Protein AF-A0A3P5Z4T7-F1 (afdb_monomer)

Foldseek 3Di:
DVVVVVVLCVQLDDPDPVVSVVSVVVVVVCVVVVVVVVVVVVVVVVLVVVVVLLVVLVVVPDFDPDCVVVVVVCVVPPDPCPPDAAAEEAEDLVVLLVCLVCLDPPNQVVDPQQRYAYDHQKFQLAACPDPRTSNVSNCVRPPVSHDHDPVRYQYFDRVRSNVLNQANRQVVSQVVLVVCVVVVNFPWDDRPPDIETEHQEYYWEADLQLEIHQRHQPDCQQSDDRGQKDWFQQRPDPPRTMIHGHQVNQARYQEYEYEYEDPLPCSLLVSVCCLPVVCPVSRSNSSGHYSHDYHYHYDCSNVVND

pLDDT: mean 80.54, std 20.16, range [23.2, 98.75]

Secondary structure (DSSP, 8-state):
-HHHHHHHHHHH--S-HHHHHHHHHHHHHHHHTTHHHHHHHHHHHHHHHHHHHHHHHHHHSPPPP-THHHHHHHTTTT-----SS-EEEEE-HHHHHHGGGGGSTTHHHHS-GGGEEEE-SEEESS-TTSTT-HHHHHHHHTGGGS---GGGB-PPPHHHHHHT-HHHHHHHHHHHHHHHHHTTSS-EEEETTEEEE--SEEEEEB-TTS-BTTB-TT-GGGG--S-SEEEESS-SSSS--EEEE-HHHHTTSSEEEEEE---S-SHHHHHHHHHHTT--TTSGGGG---SSEEEEEE-TTGGGG-

Organism: Brassica campestris (NCBI:txid3711)

Structure (mmCIF, N/CA/C/O backbone):
data_AF-A0A3P5Z4T7-F1
#
_entry.id   AF-A0A3P5Z4T7-F1
#
loop_
_atom_site.group_PDB
_atom_site.id
_atom_site.type_symbol
_atom_site.label_atom_id
_atom_site.label_alt_id
_atom_site.label_comp_id
_atom_site.label_asym_id
_atom_site.label_entity_id
_atom_site.label_seq_id
_atom_site.pdbx_PDB_ins_code
_atom_site.Cartn_x
_atom_site.Cartn_y
_atom_site.Cartn_z
_atom_site.occupancy
_atom_site.B_iso_or_equiv
_atom_site.auth_seq_id
_atom_site.auth_comp_id
_atom_site.auth_asym_id
_atom_site.auth_atom_id
_atom_site.pdbx_PDB_model_num
ATOM 1 N N . MET A 1 1 ? 18.249 -8.879 -19.831 1.00 52.56 1 MET A N 1
ATOM 2 C CA . MET A 1 1 ? 19.220 -9.581 -20.711 1.00 52.56 1 MET A CA 1
ATOM 3 C C . MET A 1 1 ? 20.479 -10.012 -19.966 1.00 52.56 1 MET A C 1
ATOM 5 O O . MET A 1 1 ? 20.985 -11.085 -20.264 1.00 52.56 1 MET A O 1
ATOM 9 N N . GLU A 1 2 ? 20.989 -9.220 -19.019 1.00 42.91 2 GLU A N 1
ATOM 10 C CA . GLU A 1 2 ? 22.204 -9.557 -18.256 1.00 42.91 2 GLU A CA 1
ATOM 11 C C . GLU A 1 2 ? 21.983 -10.723 -17.274 1.00 42.91 2 GLU A C 1
ATOM 13 O O . GLU A 1 2 ? 22.710 -11.708 -17.343 1.00 42.91 2 GLU A O 1
ATOM 18 N N . GLU A 1 3 ? 20.888 -10.710 -16.506 1.00 54.81 3 GLU A N 1
ATOM 19 C CA . GLU A 1 3 ? 20.508 -11.818 -15.605 1.00 54.81 3 GLU A CA 1
ATOM 20 C C . GLU A 1 3 ? 20.266 -13.146 -16.348 1.00 54.81 3 GLU A C 1
ATOM 22 O O . GLU A 1 3 ? 20.694 -14.209 -15.911 1.00 54.81 3 GLU A O 1
ATOM 27 N N . LEU A 1 4 ? 19.647 -13.099 -17.534 1.00 61.06 4 LEU A N 1
ATOM 28 C CA . LEU A 1 4 ? 19.425 -14.282 -18.381 1.00 61.06 4 LEU A CA 1
ATOM 29 C C . LEU A 1 4 ? 20.736 -14.886 -18.897 1.00 61.06 4 LEU A C 1
ATOM 31 O O . LEU A 1 4 ? 20.863 -16.110 -18.984 1.00 61.06 4 LEU A O 1
ATOM 35 N N . ARG A 1 5 ? 21.727 -14.045 -19.219 1.00 70.62 5 ARG A N 1
ATOM 36 C CA . ARG A 1 5 ? 23.071 -14.507 -19.594 1.00 70.62 5 ARG A CA 1
ATOM 37 C C . ARG A 1 5 ? 23.775 -15.151 -18.409 1.00 70.62 5 ARG A C 1
ATOM 39 O O . ARG A 1 5 ? 24.436 -16.167 -18.593 1.00 70.62 5 ARG A O 1
ATOM 46 N N . GLU A 1 6 ? 23.595 -14.602 -17.215 1.00 68.06 6 GLU A N 1
ATOM 47 C CA . GLU A 1 6 ? 24.187 -15.127 -15.989 1.00 68.06 6 GLU A CA 1
ATOM 48 C C . GLU A 1 6 ? 23.590 -16.486 -15.595 1.00 68.06 6 GLU A C 1
ATOM 50 O O . GLU A 1 6 ? 24.334 -17.439 -15.367 1.00 68.06 6 GLU A O 1
ATOM 55 N N . VAL A 1 7 ? 22.263 -16.635 -15.644 1.00 71.75 7 VAL A N 1
ATOM 56 C CA . VAL A 1 7 ? 21.579 -17.920 -15.405 1.00 71.75 7 VAL A CA 1
ATOM 57 C C . VAL A 1 7 ? 21.968 -18.960 -16.459 1.00 71.75 7 VAL A C 1
ATOM 59 O O . VAL A 1 7 ? 22.264 -20.109 -16.127 1.00 71.75 7 VAL A O 1
ATOM 62 N N . THR A 1 8 ? 22.034 -18.568 -17.734 1.00 79.56 8 THR A N 1
ATOM 63 C CA . THR A 1 8 ? 22.463 -19.462 -18.825 1.00 79.56 8 THR A CA 1
ATOM 64 C C . THR A 1 8 ? 23.919 -19.895 -18.646 1.00 79.56 8 THR A C 1
ATOM 66 O O . THR A 1 8 ? 24.264 -21.063 -18.855 1.00 79.56 8 THR A O 1
ATOM 69 N N . TYR A 1 9 ? 24.780 -18.979 -18.204 1.00 82.69 9 TYR A N 1
ATOM 70 C CA . TYR A 1 9 ? 26.171 -19.272 -17.890 1.00 82.69 9 TYR A CA 1
ATOM 71 C C . TYR A 1 9 ? 26.285 -20.254 -16.719 1.00 82.69 9 TYR A C 1
ATOM 73 O O . TYR A 1 9 ? 26.956 -21.274 -16.849 1.00 82.69 9 TYR A O 1
ATOM 81 N N . GLN A 1 10 ? 25.569 -20.024 -15.617 1.00 81.75 10 GLN A N 1
ATOM 82 C CA . GLN A 1 10 ? 25.546 -20.940 -14.472 1.00 81.75 10 GLN A CA 1
ATOM 83 C C . GLN A 1 10 ? 24.999 -22.326 -14.843 1.00 81.75 10 GLN A C 1
ATOM 85 O O . GLN A 1 10 ? 25.551 -23.345 -14.432 1.00 81.75 10 GLN A O 1
ATOM 90 N N . TYR A 1 11 ? 23.949 -22.387 -15.666 1.00 83.44 11 TYR A N 1
ATOM 91 C CA . TYR A 1 11 ? 23.365 -23.649 -16.116 1.00 83.44 11 TYR A CA 1
ATOM 92 C C . TYR A 1 11 ? 24.343 -24.467 -16.967 1.00 83.44 11 TYR A C 1
ATOM 94 O O . TYR A 1 11 ? 24.456 -25.684 -16.788 1.00 83.44 11 TYR A O 1
ATOM 102 N N . THR A 1 12 ? 25.047 -23.813 -17.894 1.00 87.00 12 THR A N 1
ATOM 103 C CA . THR A 1 12 ? 25.943 -24.469 -18.860 1.00 87.00 12 THR A CA 1
ATOM 104 C C . THR A 1 12 ? 27.337 -24.765 -18.306 1.00 87.00 12 THR A C 1
ATOM 106 O O . THR A 1 12 ? 28.009 -25.677 -18.801 1.00 87.00 12 THR A O 1
ATOM 109 N N . ASN A 1 13 ? 27.772 -24.039 -17.276 1.00 89.06 13 ASN A N 1
ATOM 110 C CA . ASN A 1 13 ? 29.104 -24.147 -16.694 1.00 89.06 13 ASN A CA 1
ATOM 111 C C . ASN A 1 13 ? 29.145 -25.152 -15.529 1.00 89.06 13 ASN A C 1
ATOM 113 O O . ASN A 1 13 ? 29.185 -24.782 -14.357 1.00 89.06 13 ASN A O 1
ATOM 117 N N . VAL A 1 14 ? 29.131 -26.443 -15.868 1.00 90.06 14 VAL A N 1
ATOM 118 C CA . VAL A 1 14 ? 29.273 -27.557 -14.915 1.00 90.06 14 VAL A CA 1
ATOM 119 C C . VAL A 1 14 ? 30.590 -28.304 -15.112 1.00 90.06 14 VAL A C 1
ATOM 121 O O . VAL A 1 14 ? 31.144 -28.316 -16.207 1.00 90.06 14 VAL A O 1
ATOM 124 N N . ALA A 1 15 ? 31.082 -28.941 -14.043 1.00 87.31 15 ALA A N 1
ATOM 125 C CA . ALA A 1 15 ? 32.408 -29.565 -14.003 1.00 87.31 15 ALA A CA 1
ATOM 126 C C . ALA A 1 15 ? 32.596 -30.729 -14.996 1.00 87.31 15 ALA A C 1
ATOM 128 O O . ALA A 1 15 ? 33.715 -30.962 -15.448 1.00 87.31 15 ALA A O 1
ATOM 129 N N . ASP A 1 16 ? 31.524 -31.452 -15.340 1.00 93.00 16 ASP A N 1
ATOM 130 C CA . ASP A 1 16 ? 31.565 -32.517 -16.345 1.00 93.00 16 ASP A CA 1
ATOM 131 C C . ASP A 1 16 ? 31.498 -31.914 -17.767 1.00 93.00 16 ASP A C 1
ATOM 133 O O . ASP A 1 16 ? 30.486 -31.300 -18.130 1.00 93.00 16 ASP A O 1
ATOM 137 N N . PRO A 1 17 ? 32.542 -32.090 -18.599 1.00 87.88 17 PRO A N 1
ATOM 138 C CA . PRO A 1 17 ? 32.599 -31.513 -19.938 1.00 87.88 17 PRO A CA 1
ATOM 139 C C . PRO A 1 17 ? 31.555 -32.092 -20.904 1.00 87.88 17 PRO A C 1
ATOM 141 O O . PRO A 1 17 ? 31.105 -31.371 -21.797 1.00 87.88 17 PRO A O 1
ATOM 144 N N . VAL A 1 18 ? 31.136 -33.352 -20.734 1.00 90.94 18 VAL A N 1
ATOM 145 C CA . VAL A 1 18 ? 30.108 -33.978 -21.583 1.00 90.94 18 VAL A CA 1
ATOM 146 C C . VAL A 1 18 ? 28.739 -33.393 -21.250 1.00 90.94 18 VAL A C 1
ATOM 148 O O . VAL A 1 18 ? 28.002 -32.984 -22.150 1.00 90.94 18 VAL A O 1
ATOM 151 N N . GLU A 1 19 ? 28.424 -33.262 -19.961 1.00 85.62 19 GLU A N 1
ATOM 152 C CA . GLU A 1 19 ? 27.169 -32.650 -19.515 1.00 85.62 19 GLU A CA 1
ATOM 153 C C . GLU A 1 19 ? 27.123 -31.148 -19.835 1.00 85.62 19 GLU A C 1
ATOM 155 O O . GLU A 1 19 ? 26.100 -30.644 -20.299 1.00 85.62 19 GLU A O 1
ATOM 160 N N . SER A 1 20 ? 28.236 -30.426 -19.681 1.00 87.19 20 SER A N 1
ATOM 161 C CA . SER A 1 20 ? 28.336 -29.016 -20.081 1.00 87.19 20 SER A CA 1
ATOM 162 C C . SER A 1 20 ? 28.093 -28.823 -21.584 1.00 87.19 20 SER A C 1
ATOM 164 O O . SER A 1 20 ? 27.392 -27.890 -21.988 1.00 87.19 20 SER A O 1
ATOM 166 N N . ALA A 1 21 ? 28.633 -29.704 -22.433 1.00 85.00 21 ALA A N 1
ATOM 167 C CA . ALA A 1 21 ? 28.384 -29.675 -23.874 1.00 85.00 21 ALA A CA 1
ATOM 168 C C . ALA A 1 21 ? 26.914 -29.986 -24.203 1.00 85.00 21 ALA A C 1
ATOM 170 O O . ALA A 1 21 ? 26.293 -29.265 -24.986 1.00 85.00 21 ALA A O 1
ATOM 171 N N . ALA A 1 22 ? 26.322 -30.993 -23.551 1.00 87.06 22 ALA A N 1
ATOM 172 C CA . ALA A 1 22 ? 24.911 -31.336 -23.722 1.00 87.06 22 ALA A CA 1
ATOM 173 C C . ALA A 1 22 ? 23.978 -30.185 -23.303 1.00 87.06 22 ALA A C 1
ATOM 175 O O . ALA A 1 22 ? 23.008 -29.887 -24.000 1.00 87.06 22 ALA A O 1
ATOM 176 N N . ARG A 1 23 ? 24.284 -29.489 -22.200 1.00 88.00 23 ARG A N 1
ATOM 177 C CA . ARG A 1 23 ? 23.536 -28.306 -21.739 1.00 88.00 23 ARG A CA 1
ATOM 178 C C . ARG A 1 23 ? 23.635 -27.135 -22.703 1.00 88.00 23 ARG A C 1
ATOM 180 O O . ARG A 1 23 ? 22.611 -26.530 -23.004 1.00 88.00 23 ARG A O 1
ATOM 187 N N . ARG A 1 24 ? 24.830 -26.849 -23.231 1.00 85.75 24 ARG A N 1
ATOM 188 C CA . ARG A 1 24 ? 25.016 -25.822 -24.269 1.00 85.75 24 ARG A CA 1
ATOM 189 C C . ARG A 1 24 ? 24.212 -26.141 -25.526 1.00 85.75 24 ARG A C 1
ATOM 191 O O . ARG A 1 24 ? 23.540 -25.259 -26.049 1.00 85.75 24 ARG A O 1
ATOM 198 N N . GLN A 1 25 ? 24.200 -27.404 -25.952 1.00 83.88 25 GLN A N 1
ATOM 199 C CA . GLN A 1 25 ? 23.394 -27.833 -27.095 1.00 83.88 25 GLN A CA 1
ATOM 200 C C . GLN A 1 25 ? 21.888 -27.686 -26.830 1.00 83.88 25 GLN A C 1
ATOM 202 O O . GLN A 1 25 ? 21.155 -27.282 -27.725 1.00 83.88 25 GLN A O 1
ATOM 207 N N . ARG A 1 26 ? 21.414 -27.973 -25.608 1.00 83.00 26 ARG A N 1
ATOM 208 C CA . ARG A 1 26 ? 20.006 -27.764 -25.223 1.00 83.00 26 ARG A CA 1
ATOM 209 C C . ARG A 1 26 ? 19.605 -26.291 -25.259 1.00 83.00 26 ARG A C 1
ATOM 211 O O . ARG A 1 26 ? 18.536 -25.992 -25.774 1.00 83.00 26 ARG A O 1
ATOM 218 N N . VAL A 1 27 ? 20.458 -25.396 -24.757 1.00 80.50 27 VAL A N 1
ATOM 219 C CA . VAL A 1 27 ? 20.221 -23.944 -24.813 1.00 80.50 27 VAL A CA 1
ATOM 220 C C . VAL A 1 27 ? 20.149 -23.471 -26.264 1.00 80.50 27 VAL A C 1
ATOM 222 O O . VAL A 1 27 ? 19.151 -22.875 -26.645 1.00 80.50 27 VAL A O 1
ATOM 225 N N . LEU A 1 28 ? 21.135 -23.829 -27.094 1.00 79.31 28 LEU A N 1
ATOM 226 C CA . LEU A 1 28 ? 21.151 -23.473 -28.518 1.00 79.31 28 LEU A CA 1
ATOM 227 C C . LEU A 1 28 ? 19.932 -24.021 -29.266 1.00 79.31 28 LEU A C 1
ATOM 229 O O . LEU A 1 28 ? 19.311 -23.310 -30.047 1.00 79.31 28 LEU A O 1
ATOM 233 N N . ASN A 1 29 ? 19.554 -25.277 -29.015 1.00 79.62 29 ASN A N 1
ATOM 234 C CA . ASN A 1 29 ? 18.360 -25.862 -29.621 1.00 79.62 29 ASN A CA 1
ATOM 235 C C . ASN A 1 29 ? 17.085 -25.137 -29.158 1.00 79.62 29 ASN A C 1
ATOM 237 O O . ASN A 1 29 ? 16.188 -24.926 -29.968 1.00 79.62 29 ASN A O 1
ATOM 241 N N . GLY A 1 30 ? 17.015 -24.738 -27.884 1.00 72.00 30 GLY A N 1
ATOM 242 C CA . GLY A 1 30 ? 15.914 -23.948 -27.338 1.00 72.00 30 GLY A CA 1
ATOM 243 C C . GLY A 1 30 ? 15.827 -22.543 -27.941 1.00 72.00 30 GLY A C 1
ATOM 244 O O . GLY A 1 30 ? 14.726 -22.096 -28.244 1.00 72.00 30 GLY A O 1
ATOM 245 N N . GLU A 1 31 ? 16.960 -21.876 -28.176 1.00 77.44 31 GLU A N 1
ATOM 246 C CA . GLU A 1 31 ? 17.034 -20.578 -28.865 1.00 77.44 31 GLU A CA 1
ATOM 247 C C . GLU A 1 31 ? 16.605 -20.693 -30.333 1.00 77.44 31 GLU A C 1
ATOM 249 O O . GLU A 1 31 ? 15.764 -19.927 -30.792 1.00 77.44 31 GLU A O 1
ATOM 254 N N . VAL A 1 32 ? 17.116 -21.694 -31.060 1.00 73.88 32 VAL A N 1
ATOM 255 C CA . VAL A 1 32 ? 16.755 -21.951 -32.469 1.00 73.88 32 VAL A CA 1
ATOM 256 C C . VAL A 1 32 ? 15.266 -22.266 -32.622 1.00 73.88 32 VAL A C 1
ATOM 258 O O . VAL A 1 32 ? 14.661 -21.922 -33.634 1.00 73.88 32 VAL A O 1
ATOM 261 N N . GLN A 1 33 ? 14.666 -22.915 -31.625 1.00 76.31 33 GLN A N 1
ATOM 262 C CA . GLN A 1 33 ? 13.237 -23.218 -31.599 1.00 76.31 33 GLN A CA 1
ATOM 263 C C . GLN A 1 33 ? 12.388 -22.092 -30.980 1.00 76.31 33 GLN A C 1
ATOM 265 O O . GLN A 1 33 ? 11.172 -22.246 -30.885 1.00 76.31 33 GLN A O 1
ATOM 270 N N . GLY A 1 34 ? 12.998 -20.984 -30.542 1.00 72.50 34 GLY A N 1
ATOM 271 C CA . GLY A 1 34 ? 12.300 -19.863 -29.909 1.00 72.50 34 GLY A CA 1
ATOM 272 C C . GLY A 1 34 ? 11.625 -20.209 -28.576 1.00 72.50 34 GLY A C 1
ATOM 273 O O . GLY A 1 34 ? 10.757 -19.464 -28.130 1.00 72.50 34 GLY A O 1
ATOM 274 N N . LEU A 1 35 ? 11.998 -21.318 -27.918 1.00 71.50 35 LEU A N 1
ATOM 275 C CA . LEU A 1 35 ? 11.316 -21.799 -26.707 1.00 71.50 35 LEU A CA 1
ATOM 276 C C . LEU A 1 35 ? 11.377 -20.795 -25.558 1.00 71.50 35 LEU A C 1
ATOM 278 O O . LEU A 1 35 ? 10.443 -20.721 -24.767 1.00 71.50 35 LEU A O 1
ATOM 282 N N . MET A 1 36 ? 12.472 -20.046 -25.424 1.00 63.03 36 MET A N 1
ATOM 283 C CA . MET A 1 36 ? 12.599 -19.040 -24.365 1.00 63.03 36 MET A CA 1
ATOM 284 C C . MET A 1 36 ? 11.599 -17.900 -24.563 1.00 63.03 36 MET A C 1
ATOM 286 O O . MET A 1 36 ? 10.889 -17.543 -23.627 1.00 63.03 36 MET A O 1
ATOM 290 N N . GLU A 1 37 ? 11.509 -17.375 -25.785 1.00 62.78 37 GLU A N 1
ATOM 291 C CA . GLU A 1 37 ? 10.570 -16.312 -26.147 1.00 62.78 37 GLU A CA 1
ATOM 292 C C . GLU A 1 37 ? 9.127 -16.804 -26.034 1.00 62.78 37 GLU A C 1
ATOM 294 O O . GLU A 1 37 ? 8.299 -16.124 -25.434 1.00 62.78 37 GLU A O 1
ATOM 299 N N . SER A 1 38 ? 8.834 -18.019 -26.511 1.00 66.25 38 SER A N 1
ATOM 300 C CA . SER A 1 38 ? 7.496 -18.603 -26.400 1.00 66.25 38 SER A CA 1
ATOM 301 C C . SER A 1 38 ? 7.107 -18.885 -24.950 1.00 66.25 38 SER A C 1
ATOM 303 O O . SER A 1 38 ? 5.950 -18.705 -24.584 1.00 66.25 38 SER A O 1
ATOM 305 N N . THR A 1 39 ? 8.053 -19.312 -24.108 1.00 61.59 39 THR A N 1
ATOM 306 C CA . THR A 1 39 ? 7.807 -19.551 -22.678 1.00 61.59 39 THR A CA 1
ATOM 307 C C . THR A 1 39 ? 7.584 -18.234 -21.944 1.00 61.59 39 THR A C 1
ATOM 309 O O . THR A 1 39 ? 6.630 -18.131 -21.181 1.00 61.59 39 THR A O 1
ATOM 312 N N . ALA A 1 40 ? 8.405 -17.212 -22.204 1.00 56.00 40 ALA A N 1
ATOM 313 C CA . ALA A 1 40 ? 8.222 -15.880 -21.632 1.00 56.00 40 ALA A CA 1
ATOM 314 C C . ALA A 1 40 ? 6.876 -15.269 -22.053 1.00 56.00 40 ALA A C 1
ATOM 316 O O . ALA A 1 40 ? 6.131 -14.791 -21.202 1.00 56.00 40 ALA A O 1
ATOM 317 N N . ALA A 1 41 ? 6.525 -15.358 -23.340 1.00 60.19 41 ALA A N 1
ATOM 318 C CA . ALA A 1 41 ? 5.224 -14.930 -23.846 1.00 60.19 41 ALA A CA 1
ATOM 319 C C . ALA A 1 41 ? 4.077 -15.702 -23.179 1.00 60.19 41 ALA A C 1
ATOM 321 O O . ALA A 1 41 ? 3.123 -15.085 -22.726 1.00 60.19 41 ALA A O 1
ATOM 322 N N . SER A 1 42 ? 4.205 -17.024 -23.024 1.00 61.38 42 SER A N 1
ATOM 323 C CA . SER A 1 42 ? 3.189 -17.854 -22.357 1.00 61.38 42 SER A CA 1
ATOM 324 C C . SER A 1 42 ? 3.009 -17.498 -20.878 1.00 61.38 42 SER A C 1
ATOM 326 O O . SER A 1 42 ? 1.893 -17.564 -20.373 1.00 61.38 42 SER A O 1
ATOM 328 N N . ILE A 1 43 ? 4.084 -17.126 -20.169 1.00 60.06 43 ILE A N 1
ATOM 329 C CA . ILE A 1 43 ? 4.009 -16.658 -18.775 1.00 60.06 43 ILE A CA 1
ATOM 330 C C . ILE A 1 43 ? 3.235 -15.341 -18.715 1.00 60.06 43 ILE A C 1
ATOM 332 O O . ILE A 1 43 ? 2.275 -15.243 -17.958 1.00 60.06 43 ILE A O 1
ATOM 336 N N . VAL A 1 44 ? 3.594 -14.370 -19.561 1.00 61.19 44 VAL A N 1
ATOM 337 C CA . VAL A 1 44 ? 2.902 -13.074 -19.629 1.00 61.19 44 VAL A CA 1
ATOM 338 C C . VAL A 1 44 ? 1.434 -13.255 -20.024 1.00 61.19 44 VAL A C 1
ATOM 340 O O . VAL A 1 44 ? 0.556 -12.656 -19.410 1.00 61.19 4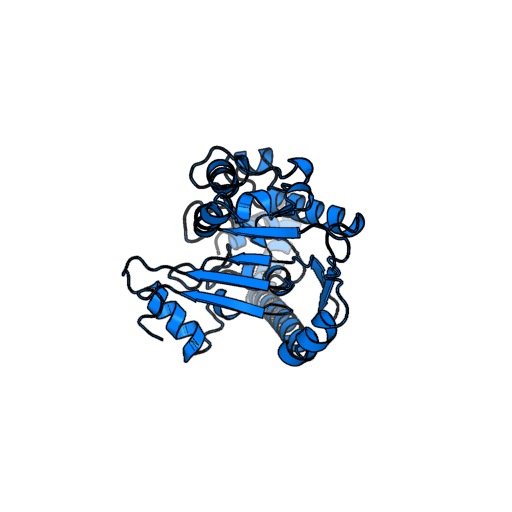4 VAL A O 1
ATOM 343 N N . GLU A 1 45 ? 1.137 -14.108 -21.005 1.00 65.56 45 GLU A N 1
ATOM 344 C CA . GLU A 1 45 ? -0.235 -14.433 -21.408 1.00 65.56 45 GLU A CA 1
ATOM 345 C C . GLU A 1 45 ? -1.017 -15.101 -20.274 1.00 65.56 45 GLU A C 1
ATOM 347 O O . GLU A 1 45 ? -2.178 -14.760 -20.051 1.00 65.56 45 GLU A O 1
ATOM 352 N N . ALA A 1 46 ? -0.401 -16.018 -19.523 1.00 63.88 46 ALA A N 1
ATOM 353 C CA . ALA A 1 46 ? -1.035 -16.660 -18.377 1.00 63.88 46 ALA A CA 1
ATOM 354 C C . ALA A 1 46 ? -1.312 -15.663 -17.239 1.00 63.88 46 ALA A C 1
ATOM 356 O O . ALA A 1 46 ? -2.398 -15.695 -16.660 1.00 63.88 46 ALA A O 1
ATOM 357 N N . GLU A 1 47 ? -0.375 -14.757 -16.948 1.00 66.62 47 GLU A N 1
ATOM 358 C CA . GLU A 1 47 ? -0.552 -13.667 -15.979 1.00 66.62 47 GLU A CA 1
ATOM 359 C C . GLU A 1 47 ? -1.684 -12.724 -16.408 1.00 66.62 47 GLU A C 1
ATOM 361 O O . GLU A 1 47 ? -2.590 -12.432 -15.624 1.00 66.62 47 GLU A O 1
ATOM 366 N N . GLN A 1 48 ? -1.699 -12.311 -17.678 1.00 67.50 48 GLN A N 1
ATOM 367 C CA . GLN A 1 48 ? -2.751 -11.465 -18.240 1.00 67.50 48 GLN A CA 1
ATOM 368 C C . GLN A 1 48 ? -4.115 -12.158 -18.227 1.00 67.50 48 GLN A C 1
ATOM 370 O O . GLN A 1 48 ? -5.108 -11.542 -17.843 1.00 67.50 48 GLN A O 1
ATOM 375 N N . ALA A 1 49 ? -4.184 -13.436 -18.603 1.00 67.44 49 ALA A N 1
ATOM 376 C CA . ALA A 1 49 ? -5.417 -14.214 -18.577 1.00 67.44 49 ALA A CA 1
ATOM 377 C C . ALA A 1 49 ? -5.941 -14.388 -17.147 1.00 67.44 49 ALA A C 1
ATOM 379 O O . ALA A 1 49 ? -7.144 -14.274 -16.909 1.00 67.44 49 ALA A O 1
ATOM 380 N N . ALA A 1 50 ? -5.053 -14.621 -16.178 1.00 65.94 50 ALA A N 1
ATOM 381 C CA . ALA A 1 50 ? -5.433 -14.734 -14.778 1.00 65.94 50 ALA A CA 1
ATOM 382 C C . ALA A 1 50 ? -5.930 -13.390 -14.217 1.00 65.94 50 ALA A C 1
ATOM 384 O O . ALA A 1 50 ? -6.945 -13.361 -13.519 1.00 65.94 50 ALA A O 1
ATOM 385 N N . GLN A 1 51 ? -5.298 -12.275 -14.600 1.00 68.12 51 GLN A N 1
ATOM 386 C CA . GLN A 1 51 ? -5.767 -10.929 -14.272 1.00 68.12 51 GLN A CA 1
ATOM 387 C C . GLN A 1 51 ? -7.125 -10.626 -14.915 1.00 68.12 51 GLN A C 1
ATOM 389 O O . GLN A 1 51 ? -8.020 -10.106 -14.252 1.00 68.12 51 GLN A O 1
ATOM 394 N N . GLN A 1 52 ? -7.324 -10.976 -16.188 1.00 71.12 52 GLN A N 1
ATOM 395 C CA . GLN A 1 52 ? -8.617 -10.813 -16.853 1.00 71.12 52 GLN A CA 1
ATOM 396 C C . GLN A 1 52 ? -9.701 -11.663 -16.191 1.00 71.12 52 GLN A C 1
ATOM 398 O O . GLN A 1 52 ? -10.811 -11.178 -15.994 1.00 71.12 52 GLN A O 1
ATOM 403 N N . ALA A 1 53 ? -9.384 -12.895 -15.793 1.00 69.62 53 ALA A N 1
ATOM 404 C CA . ALA A 1 53 ? -10.303 -13.750 -15.054 1.00 69.62 53 ALA A CA 1
ATOM 405 C C . ALA A 1 53 ? -10.648 -13.164 -13.676 1.00 69.62 53 ALA A C 1
ATOM 407 O O . ALA A 1 53 ? -11.813 -13.194 -13.288 1.00 69.62 53 ALA A O 1
ATOM 408 N N . TYR A 1 54 ? -9.672 -12.591 -12.963 1.00 71.75 54 TYR A N 1
ATOM 409 C CA . TYR A 1 54 ? -9.906 -11.857 -11.717 1.00 71.75 54 TYR A CA 1
ATOM 410 C C . TYR A 1 54 ? -10.838 -10.655 -11.939 1.00 71.75 54 TYR A C 1
ATOM 412 O O . TYR A 1 54 ? -11.861 -10.534 -11.265 1.00 71.75 54 TYR A O 1
ATOM 420 N N . LEU A 1 55 ? -10.541 -9.803 -12.926 1.00 71.44 55 LEU A N 1
ATOM 421 C CA . LEU A 1 55 ? -11.359 -8.633 -13.255 1.00 71.44 55 LEU A CA 1
ATOM 422 C C . LEU A 1 55 ? -12.775 -9.023 -13.700 1.00 71.44 55 LEU A C 1
ATOM 424 O O . LEU A 1 55 ? -13.733 -8.354 -13.323 1.00 71.44 55 LEU A O 1
ATOM 428 N N . ALA A 1 56 ? -12.918 -10.109 -14.461 1.00 70.25 56 ALA A N 1
ATOM 429 C CA . ALA A 1 56 ? -14.207 -10.631 -14.899 1.00 70.25 56 ALA A CA 1
ATOM 430 C C . ALA A 1 56 ? -15.014 -11.229 -13.739 1.00 70.25 56 ALA A C 1
ATOM 432 O O . ALA A 1 56 ? -16.207 -10.954 -13.632 1.00 70.25 56 ALA A O 1
ATO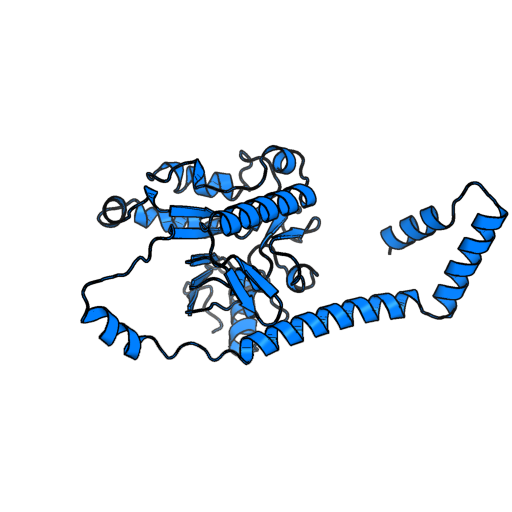M 433 N N . ALA A 1 57 ? -14.376 -12.006 -12.856 1.00 69.00 57 ALA A N 1
ATOM 434 C CA . ALA A 1 57 ? -15.015 -12.543 -11.655 1.00 69.00 57 ALA A CA 1
ATOM 435 C C . ALA A 1 57 ? -15.527 -11.411 -10.757 1.00 69.00 57 ALA A C 1
ATOM 437 O O . ALA A 1 57 ? -16.671 -11.447 -10.316 1.00 69.00 57 ALA A O 1
ATOM 438 N N . ARG A 1 58 ? -14.715 -10.366 -10.581 1.00 67.62 58 ARG A N 1
ATOM 439 C CA . ARG A 1 58 ? -15.097 -9.155 -9.854 1.00 67.62 58 ARG A CA 1
ATOM 440 C C . ARG A 1 58 ? -16.250 -8.406 -10.526 1.00 67.62 58 ARG A C 1
ATOM 442 O O . ARG A 1 58 ? -17.180 -8.005 -9.847 1.00 67.62 58 ARG A O 1
ATOM 449 N N . ALA A 1 59 ? -16.219 -8.219 -11.847 1.00 67.00 59 ALA A N 1
ATOM 450 C CA . ALA A 1 59 ? -17.289 -7.527 -12.573 1.00 67.00 59 ALA A CA 1
ATOM 451 C C . ALA A 1 59 ? -18.624 -8.297 -12.575 1.00 67.00 59 ALA A C 1
ATOM 453 O O . ALA A 1 59 ? -19.685 -7.691 -12.723 1.00 67.00 59 ALA A O 1
ATOM 454 N N . ALA A 1 60 ? -18.577 -9.626 -12.443 1.00 61.97 60 ALA A N 1
ATOM 455 C CA . ALA A 1 60 ? -19.760 -10.478 -12.350 1.00 61.97 60 ALA A CA 1
ATOM 456 C C . ALA A 1 60 ? -20.445 -10.408 -10.974 1.00 61.97 60 ALA A C 1
ATOM 458 O O . ALA A 1 60 ? -21.645 -10.674 -10.873 1.00 61.97 60 ALA A O 1
ATOM 459 N N . GLU A 1 61 ? -19.714 -10.035 -9.923 1.00 60.06 61 GLU A N 1
ATOM 460 C CA . GLU A 1 61 ? -20.289 -9.721 -8.620 1.00 60.06 61 GLU A CA 1
ATOM 461 C C . GLU A 1 61 ? -20.889 -8.311 -8.683 1.00 60.06 61 GLU A C 1
ATOM 463 O O . GLU A 1 61 ? -20.186 -7.306 -8.752 1.00 60.06 61 GLU A O 1
ATOM 468 N N . ALA A 1 62 ? -22.223 -8.230 -8.747 1.00 41.53 62 ALA A N 1
ATOM 469 C CA . ALA A 1 62 ? -22.921 -6.950 -8.812 1.00 41.53 62 ALA A CA 1
ATOM 470 C C . ALA A 1 62 ? -22.519 -6.063 -7.615 1.00 41.53 62 ALA A C 1
ATOM 472 O O . ALA A 1 62 ? -22.523 -6.562 -6.485 1.00 41.53 62 ALA A O 1
ATOM 473 N N . PRO A 1 63 ? -22.248 -4.757 -7.820 1.00 47.22 63 PRO A N 1
ATOM 474 C CA . PRO A 1 63 ? -22.090 -3.843 -6.702 1.00 47.22 63 PRO A CA 1
ATOM 475 C C . PRO A 1 63 ? -23.334 -3.935 -5.818 1.00 47.22 63 PRO A C 1
ATOM 477 O O . PRO A 1 63 ? -24.467 -3.956 -6.317 1.00 47.22 63 PRO A O 1
ATOM 480 N N . LEU A 1 64 ? -23.129 -4.007 -4.503 1.00 41.53 64 LEU A N 1
ATOM 481 C CA . LEU A 1 64 ? -24.222 -3.896 -3.543 1.00 41.53 64 LEU A CA 1
ATOM 482 C C . LEU A 1 64 ? -25.056 -2.641 -3.887 1.00 41.53 64 LEU A C 1
ATOM 484 O O . LEU A 1 64 ? -24.491 -1.604 -4.239 1.00 41.53 64 LEU A O 1
ATOM 488 N N . PRO A 1 65 ? -26.400 -2.713 -3.840 1.00 31.36 65 PRO A N 1
ATOM 489 C CA . PRO A 1 65 ? -27.255 -1.607 -4.261 1.00 31.36 65 PRO A CA 1
ATOM 490 C C . PRO A 1 65 ? -26.955 -0.324 -3.475 1.00 31.36 65 PRO A C 1
ATOM 492 O O . PRO A 1 65 ? -26.653 -0.380 -2.283 1.00 31.36 65 PRO A O 1
ATOM 495 N N . LEU A 1 66 ? -27.089 0.823 -4.156 1.00 34.62 66 LEU A N 1
ATOM 496 C CA . LEU A 1 66 ? -26.718 2.154 -3.663 1.00 34.62 66 LEU A CA 1
ATOM 497 C C . LEU A 1 66 ? -27.181 2.426 -2.206 1.00 34.62 66 LEU A C 1
ATOM 499 O O . LEU A 1 66 ? -28.349 2.175 -1.874 1.00 34.62 66 LEU A O 1
ATOM 503 N N . PRO A 1 67 ? -26.324 3.025 -1.350 1.00 43.03 67 PRO A N 1
ATOM 504 C CA . PRO A 1 67 ? -26.521 3.110 0.105 1.00 43.03 67 PRO A CA 1
ATOM 505 C C . PRO A 1 67 ? -27.809 3.781 0.594 1.00 43.03 67 PRO A C 1
ATOM 507 O O . PRO A 1 67 ? -28.279 3.464 1.685 1.00 43.03 67 PRO A O 1
ATOM 510 N N . HIS A 1 68 ? -28.431 4.682 -0.174 1.00 36.88 68 HIS A N 1
ATOM 511 C CA . HIS A 1 68 ? -29.593 5.443 0.310 1.00 36.88 68 HIS A CA 1
ATOM 512 C C . HIS A 1 68 ? -30.799 4.555 0.673 1.00 36.88 68 HIS A C 1
ATOM 514 O O . HIS A 1 68 ? -31.602 4.929 1.527 1.00 36.88 68 HIS A O 1
ATOM 520 N N . GLN A 1 69 ? -30.910 3.352 0.098 1.00 30.41 69 GLN A N 1
ATOM 521 C CA . GLN A 1 69 ? -31.962 2.395 0.463 1.00 30.41 69 GLN A CA 1
ATO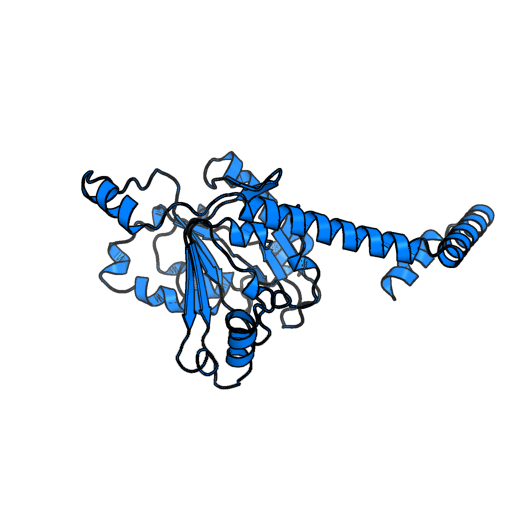M 522 C C . GLN A 1 69 ? -31.601 1.507 1.668 1.00 30.41 69 GLN A C 1
ATOM 524 O O . GLN A 1 69 ? -32.498 0.979 2.327 1.00 30.41 69 GLN A O 1
ATOM 529 N N . GLN A 1 70 ? -30.313 1.368 2.004 1.00 36.91 70 GLN A N 1
ATOM 530 C CA . GLN A 1 70 ? -29.849 0.594 3.163 1.00 36.91 70 GLN A CA 1
ATOM 531 C C . GLN A 1 70 ? -29.720 1.457 4.428 1.00 36.91 70 GLN A C 1
ATOM 533 O O . GLN A 1 70 ? -30.075 0.996 5.516 1.00 36.91 70 GLN A O 1
ATOM 538 N N . ILE A 1 71 ? -29.334 2.731 4.282 1.00 32.78 71 ILE A N 1
ATOM 539 C CA . ILE A 1 71 ? -29.244 3.714 5.375 1.00 32.78 71 ILE A CA 1
ATOM 540 C C . ILE A 1 71 ? -30.606 3.871 6.074 1.00 32.78 71 ILE A C 1
ATOM 542 O O . ILE A 1 71 ? -30.689 3.733 7.290 1.00 32.78 71 ILE A O 1
ATOM 546 N N . ALA A 1 72 ? -31.707 3.985 5.320 1.00 28.34 72 ALA A N 1
ATOM 547 C CA . ALA A 1 72 ? -33.054 4.122 5.890 1.00 28.34 72 ALA A CA 1
ATOM 548 C C . ALA A 1 72 ? -33.531 2.894 6.700 1.00 28.34 72 ALA A C 1
ATOM 550 O O . ALA A 1 72 ? -34.445 2.997 7.527 1.00 28.34 72 ALA A O 1
ATOM 551 N N . ARG A 1 73 ? -32.933 1.716 6.468 1.00 27.81 73 ARG A N 1
ATOM 552 C CA . ARG A 1 73 ? -33.227 0.488 7.221 1.00 27.81 73 ARG A CA 1
ATOM 553 C C . ARG A 1 73 ? -32.331 0.359 8.458 1.00 27.81 73 ARG A C 1
ATOM 555 O O . ARG A 1 73 ? -32.816 -0.113 9.485 1.00 27.81 73 ARG A O 1
ATOM 562 N N . ALA A 1 74 ? -31.084 0.831 8.376 1.00 30.33 74 ALA A N 1
ATOM 563 C CA . ALA A 1 74 ? -30.133 0.899 9.486 1.00 30.33 74 ALA A CA 1
ATOM 564 C C . ALA A 1 74 ? -30.489 1.996 10.511 1.00 30.33 74 ALA A C 1
ATOM 566 O O . ALA A 1 74 ? -30.355 1.783 11.711 1.00 30.33 74 ALA A O 1
ATOM 567 N N . GLU A 1 75 ? -31.041 3.132 10.074 1.00 31.12 75 GLU A N 1
ATOM 568 C CA . GLU A 1 75 ? -31.435 4.240 10.960 1.00 31.12 75 GLU A CA 1
ATOM 569 C C . GLU A 1 75 ? -32.637 3.912 11.865 1.00 31.12 75 GLU A C 1
ATOM 571 O O . GLU A 1 75 ? -32.749 4.440 12.970 1.00 31.12 75 GLU A O 1
ATOM 576 N N . ARG A 1 76 ? -33.539 3.009 11.445 1.00 29.75 76 ARG A N 1
ATOM 577 C CA . ARG A 1 76 ? -34.726 2.626 12.245 1.00 29.75 76 ARG A CA 1
ATOM 578 C C . ARG A 1 76 ? -34.443 1.598 13.334 1.00 29.75 76 ARG A C 1
ATOM 580 O O . ARG A 1 76 ? -35.277 1.395 14.214 1.00 29.75 76 ARG A O 1
ATOM 587 N N . GLN A 1 77 ? -33.292 0.943 13.287 1.00 25.78 77 GLN A N 1
ATOM 588 C CA . GLN A 1 77 ? -32.845 0.023 14.321 1.00 25.78 77 GLN A CA 1
ATOM 589 C C . GLN A 1 77 ? -31.550 0.589 14.872 1.00 25.78 77 GLN A C 1
ATOM 591 O O . GLN A 1 77 ? -30.501 0.289 14.327 1.00 25.78 77 GLN A O 1
ATOM 596 N N . GLY A 1 78 ? -31.640 1.419 15.918 1.00 25.62 78 GLY A N 1
ATOM 597 C CA . GLY A 1 78 ? -30.526 2.070 16.623 1.00 25.62 78 GLY A CA 1
ATOM 598 C C . GLY A 1 78 ? -29.458 1.097 17.137 1.00 25.62 78 GLY A C 1
ATOM 599 O O . GLY A 1 78 ? -29.331 0.838 18.329 1.00 25.62 78 GLY A O 1
ATOM 600 N N . LYS A 1 79 ? -28.714 0.544 16.190 1.00 25.19 79 LYS A N 1
ATOM 601 C CA . LYS A 1 79 ? -27.612 -0.393 16.266 1.00 25.19 79 LYS A CA 1
ATOM 602 C C . LYS A 1 79 ? -26.789 -0.079 15.024 1.00 25.19 79 LYS A C 1
ATOM 604 O O . LYS A 1 79 ? -26.917 -0.741 13.998 1.00 25.19 79 LYS A O 1
ATOM 609 N N . MET A 1 80 ? -25.913 0.921 15.135 1.00 27.73 80 MET A N 1
ATOM 610 C CA . MET A 1 80 ? -24.621 0.810 14.466 1.00 27.73 80 MET A CA 1
ATOM 611 C C . MET A 1 80 ? -24.028 -0.501 14.981 1.00 27.73 80 MET A C 1
ATOM 613 O O . MET A 1 80 ? -23.412 -0.558 16.044 1.00 27.73 80 MET A O 1
ATOM 617 N N . ALA A 1 81 ? -24.320 -1.590 14.280 1.00 23.75 81 ALA A N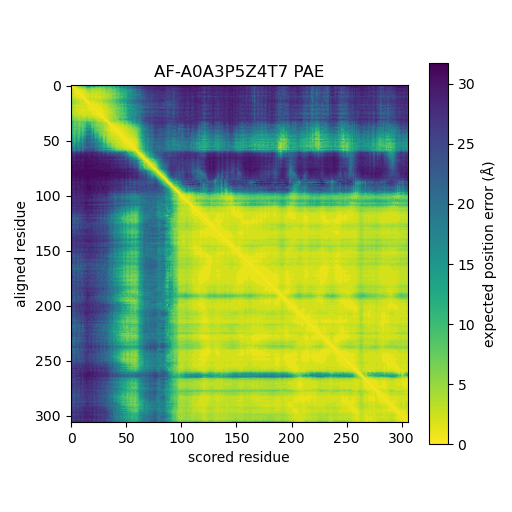 1
ATOM 618 C CA . ALA A 1 81 ? -23.597 -2.825 14.411 1.00 23.75 81 ALA A CA 1
ATOM 619 C C . ALA A 1 81 ? -22.212 -2.542 13.824 1.00 23.75 81 ALA A C 1
ATOM 621 O O . ALA A 1 81 ? -21.905 -2.933 12.706 1.00 23.75 81 ALA A O 1
ATOM 622 N N . MET A 1 82 ? -21.370 -1.842 14.594 1.00 28.47 82 MET A N 1
ATOM 623 C CA . MET A 1 82 ? -19.950 -2.160 14.621 1.00 28.47 82 MET A CA 1
ATOM 624 C C . MET A 1 82 ? -19.897 -3.615 15.071 1.00 28.47 82 MET A C 1
ATOM 626 O O . MET A 1 82 ? -19.842 -3.915 16.265 1.00 28.47 82 MET A O 1
ATOM 630 N N . GLN A 1 83 ? -20.051 -4.526 14.119 1.00 23.20 83 GLN A N 1
ATOM 631 C CA . GLN A 1 83 ? -19.917 -5.946 14.344 1.00 23.20 83 GLN A CA 1
ATOM 632 C C . GLN A 1 83 ? -18.430 -6.213 14.568 1.00 23.20 83 GLN A C 1
ATOM 634 O O . GLN A 1 83 ? -17.716 -6.610 13.668 1.00 23.20 83 GLN A O 1
ATOM 639 N N . GLN A 1 84 ? -17.977 -5.915 15.784 1.00 25.30 84 GLN A N 1
ATOM 640 C CA . GLN A 1 84 ? -17.050 -6.742 16.540 1.00 25.30 84 GLN A CA 1
ATOM 641 C C . GLN A 1 84 ? -15.823 -7.260 15.771 1.00 25.30 84 GLN A C 1
ATOM 643 O O . GLN A 1 84 ? -15.486 -8.428 15.893 1.00 25.30 84 GLN A O 1
ATOM 648 N N . VAL A 1 85 ? -15.147 -6.397 15.017 1.00 25.20 85 VAL A N 1
ATOM 649 C CA . VAL A 1 85 ? -13.812 -6.621 14.450 1.00 25.20 85 VAL A CA 1
ATOM 650 C C . VAL A 1 85 ? -13.133 -5.249 14.417 1.00 25.20 85 VAL A C 1
ATOM 652 O O . VAL A 1 85 ? -13.795 -4.235 14.189 1.00 25.20 85 VAL A O 1
ATOM 655 N N . GLY A 1 86 ? -11.867 -5.182 14.820 1.00 26.92 86 GLY A N 1
ATOM 656 C CA . GLY A 1 86 ? -11.174 -3.915 15.034 1.00 26.92 86 GLY A CA 1
ATOM 657 C C . GLY A 1 86 ? -10.998 -3.103 13.745 1.00 26.92 86 GLY A C 1
ATOM 658 O O . GLY A 1 86 ? -10.937 -3.670 12.666 1.00 26.92 86 GLY A O 1
ATOM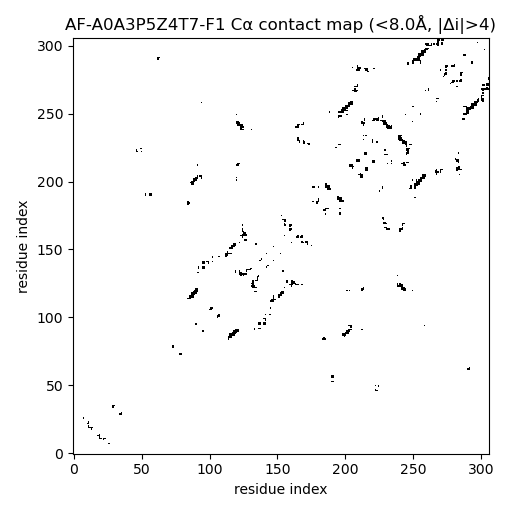 659 N N . ARG A 1 87 ? -10.946 -1.772 13.864 1.00 34.91 87 ARG A N 1
ATOM 660 C CA . ARG A 1 87 ? -10.910 -0.810 12.751 1.00 34.91 87 ARG A CA 1
ATOM 661 C C . ARG A 1 87 ? -9.563 -0.865 12.047 1.00 34.91 87 ARG A C 1
ATOM 663 O O . ARG A 1 87 ? -8.571 -0.479 12.657 1.00 34.91 87 ARG A O 1
ATOM 670 N N . GLN A 1 88 ? -9.517 -1.320 10.803 1.00 30.06 88 GLN A N 1
ATOM 671 C CA . GLN A 1 88 ? -8.255 -1.556 10.098 1.00 30.06 88 GLN A CA 1
ATOM 672 C C . GLN A 1 88 ? -7.964 -0.462 9.074 1.00 30.06 88 GLN A C 1
ATOM 674 O O . GLN A 1 88 ? -8.684 -0.347 8.084 1.00 30.06 88 GLN A O 1
ATOM 679 N N . ALA A 1 89 ? -6.917 0.334 9.309 1.00 32.03 89 ALA A N 1
ATOM 680 C CA . ALA A 1 89 ? -6.510 1.425 8.422 1.00 32.03 89 ALA A CA 1
ATOM 681 C C . ALA A 1 89 ? -5.088 1.213 7.883 1.00 32.03 89 ALA A C 1
ATOM 683 O O . ALA A 1 89 ? -4.179 0.903 8.653 1.00 32.03 89 ALA A O 1
ATOM 684 N N . ALA A 1 90 ? -4.883 1.425 6.580 1.00 32.56 90 ALA A N 1
ATOM 685 C CA . ALA A 1 90 ? -3.562 1.402 5.947 1.00 32.56 90 ALA A CA 1
ATOM 686 C C . ALA A 1 90 ? -3.266 2.732 5.237 1.00 32.56 90 ALA A C 1
ATOM 688 O O . ALA A 1 90 ? -4.148 3.225 4.542 1.00 32.56 90 ALA A O 1
ATOM 689 N N . THR A 1 91 ? -2.081 3.342 5.416 1.00 38.59 91 THR A N 1
ATOM 690 C CA . THR A 1 91 ? -1.843 4.753 5.005 1.00 38.59 91 THR A CA 1
ATOM 691 C C . THR A 1 91 ? -0.555 5.007 4.206 1.00 38.59 91 THR A C 1
ATOM 693 O O . THR A 1 91 ? 0.461 4.362 4.451 1.00 38.59 91 THR A O 1
ATOM 696 N N . GLN A 1 92 ? -0.592 5.986 3.283 1.00 43.25 92 GLN A N 1
ATOM 697 C CA . GLN A 1 92 ? 0.583 6.613 2.648 1.00 43.25 92 GLN A CA 1
ATOM 698 C C . GLN A 1 92 ? 0.999 7.938 3.319 1.00 43.25 92 GLN A C 1
ATOM 700 O O . GLN A 1 92 ? 0.162 8.676 3.841 1.00 43.25 92 GLN A O 1
ATOM 705 N N . LEU A 1 93 ? 2.298 8.262 3.215 1.00 39.72 93 LEU A N 1
ATOM 706 C CA . LEU A 1 93 ? 3.018 9.417 3.784 1.00 39.72 93 LEU A CA 1
ATOM 707 C C . LEU A 1 93 ? 2.207 10.720 3.935 1.00 39.72 93 LEU A C 1
ATOM 709 O O . LEU A 1 93 ? 2.111 11.263 5.035 1.00 39.72 93 LEU A O 1
ATOM 713 N N . HIS A 1 94 ? 1.599 11.232 2.863 1.00 45.31 94 HIS A N 1
ATOM 714 C CA . HIS A 1 94 ? 0.891 12.515 2.935 1.00 45.31 94 HIS A CA 1
ATOM 715 C C . HIS A 1 94 ? -0.407 12.450 3.755 1.00 45.31 94 HIS A C 1
ATOM 717 O O . HIS A 1 94 ? -0.789 13.459 4.343 1.00 45.31 94 HIS A O 1
ATOM 723 N N . LEU A 1 95 ? -1.064 11.288 3.863 1.00 47.72 95 LEU A N 1
ATOM 724 C CA . LEU A 1 95 ? -2.320 11.162 4.611 1.00 47.72 95 LEU A CA 1
ATOM 725 C C . LEU A 1 95 ? -2.113 10.998 6.115 1.00 47.72 95 LEU A C 1
ATOM 727 O O . LEU A 1 95 ? -2.945 11.486 6.878 1.00 47.72 95 LEU A O 1
ATOM 731 N N . ALA A 1 96 ? -1.000 10.412 6.564 1.00 46.38 96 ALA A N 1
ATOM 732 C CA . ALA A 1 96 ? -0.696 10.334 7.994 1.00 46.38 96 ALA A CA 1
ATOM 733 C C . ALA A 1 96 ? -0.613 11.730 8.650 1.00 46.38 96 ALA A C 1
ATOM 735 O O . ALA A 1 96 ? -1.063 11.917 9.779 1.00 46.38 96 ALA A O 1
ATOM 736 N N . LEU A 1 97 ? -0.129 12.739 7.911 1.00 48.09 97 LEU A N 1
ATOM 737 C CA . LEU A 1 97 ? -0.125 14.141 8.348 1.00 48.09 97 LEU A CA 1
ATOM 738 C C . LEU A 1 97 ? -1.524 14.782 8.320 1.00 48.09 97 LEU A C 1
ATOM 740 O O . LEU A 1 97 ? -1.811 15.653 9.139 1.00 48.09 97 LEU A O 1
ATOM 744 N N . GLN A 1 98 ? -2.416 14.345 7.427 1.00 56.38 98 GLN A N 1
ATOM 745 C CA . GLN A 1 98 ? -3.788 14.868 7.312 1.00 56.38 98 GLN A CA 1
ATOM 746 C C . GLN A 1 98 ? -4.743 14.275 8.361 1.00 56.38 98 GLN A C 1
ATOM 748 O O . GLN A 1 98 ? -5.744 14.905 8.703 1.00 56.38 98 GLN A O 1
ATOM 753 N N . LEU A 1 99 ? -4.402 13.119 8.946 1.00 64.88 99 LEU A N 1
ATOM 754 C CA . LEU A 1 99 ? -5.097 12.571 10.118 1.00 64.88 99 LEU A CA 1
ATOM 755 C C . LEU A 1 99 ? -4.879 13.404 11.389 1.00 64.88 99 LEU A C 1
ATOM 757 O O . LEU A 1 99 ? -5.602 13.213 12.364 1.00 64.88 99 LEU A O 1
ATOM 761 N N . SER A 1 100 ? -3.948 14.364 11.388 1.00 66.81 100 SER A N 1
ATOM 762 C CA . SER A 1 100 ? -3.713 15.257 12.532 1.00 66.81 100 SER A CA 1
ATOM 763 C C . SER A 1 100 ? -4.965 16.018 12.979 1.00 66.81 100 SER A C 1
ATOM 765 O O . SER A 1 100 ? -5.123 16.248 14.172 1.00 66.81 100 SER A O 1
ATOM 767 N N . LYS A 1 101 ? -5.912 16.313 12.075 1.00 71.69 101 LYS A N 1
ATOM 768 C CA . LYS A 1 101 ? -7.213 16.901 12.446 1.00 71.69 101 LYS A CA 1
ATOM 769 C C . LYS A 1 101 ? -8.034 16.017 13.388 1.00 71.69 101 LYS A C 1
ATOM 771 O O . LYS A 1 101 ? -8.839 16.534 14.153 1.00 71.69 101 LYS A O 1
ATOM 776 N N . LEU A 1 102 ? -7.837 14.697 13.363 1.00 74.88 102 LEU A N 1
ATOM 777 C CA . LEU A 1 102 ? -8.492 13.785 14.306 1.00 74.88 102 LEU A CA 1
ATOM 778 C C . LEU A 1 102 ? -7.933 13.906 15.730 1.00 74.88 102 LEU A C 1
ATOM 780 O O . LEU A 1 102 ? -8.541 13.385 16.660 1.00 74.88 102 LEU A O 1
ATOM 784 N N . LEU A 1 103 ? -6.800 14.592 15.909 1.00 79.38 103 LEU A N 1
ATOM 785 C CA . LEU A 1 103 ? -6.229 14.915 17.218 1.00 79.38 103 LEU A CA 1
ATOM 786 C C . LEU A 1 103 ? -6.893 16.145 17.855 1.00 79.38 103 LEU A C 1
ATOM 788 O O . LEU A 1 103 ? -6.577 16.489 18.991 1.00 79.38 103 LEU A O 1
ATOM 792 N N . GLU A 1 104 ? -7.800 16.819 17.147 1.00 80.31 104 GLU A N 1
ATOM 793 C CA . GLU A 1 104 ? -8.506 17.998 17.644 1.00 80.31 104 GLU A CA 1
ATOM 794 C C . GLU A 1 104 ? -9.918 17.634 18.146 1.00 80.31 104 GLU A C 1
ATOM 796 O O . GLU A 1 104 ? -10.546 16.700 17.631 1.00 80.31 104 GLU A O 1
ATOM 801 N N . PRO A 1 105 ? -10.471 18.358 19.138 1.00 76.06 105 PRO A N 1
ATOM 802 C CA . PRO A 1 105 ? -11.863 18.189 19.542 1.00 76.06 105 PRO A CA 1
ATOM 803 C C . PRO A 1 105 ? -12.857 18.486 18.398 1.00 76.06 105 PRO A C 1
ATOM 805 O O . PRO A 1 105 ? -12.641 19.421 17.627 1.00 76.06 105 PRO A O 1
ATOM 808 N N . PRO A 1 106 ? -13.984 17.752 18.304 1.00 75.88 106 PRO A N 1
ATOM 809 C CA . PRO A 1 106 ? -14.407 16.671 19.200 1.00 75.88 106 PRO A CA 1
ATOM 810 C C . PRO A 1 106 ? -13.850 15.288 18.812 1.00 75.88 106 PRO A C 1
ATOM 812 O O . PRO A 1 106 ? -14.202 14.293 19.441 1.00 75.88 106 PRO A O 1
ATOM 815 N N . TYR A 1 107 ? -13.024 15.194 17.765 1.00 78.12 107 TYR A N 1
ATOM 816 C CA . TYR A 1 107 ? -12.652 13.918 17.157 1.00 78.12 107 TYR A CA 1
ATOM 817 C C . TYR A 1 107 ? -11.799 13.049 18.078 1.00 78.12 107 TYR A C 1
ATOM 819 O O . TYR A 1 107 ? -12.112 11.867 18.224 1.00 78.12 107 TYR A O 1
ATOM 827 N N . ILE A 1 108 ? -10.807 13.640 18.751 1.00 76.12 108 ILE A N 1
ATOM 828 C CA . ILE A 1 108 ? -9.847 12.909 19.593 1.00 76.12 108 ILE A CA 1
ATOM 829 C C . ILE A 1 108 ? -10.519 12.055 20.679 1.00 76.12 108 ILE A C 1
ATOM 831 O O . ILE A 1 108 ? -10.097 10.921 20.907 1.00 76.12 108 ILE A O 1
ATOM 835 N N . ASP A 1 109 ? -11.610 12.559 21.267 1.00 79.50 109 ASP A N 1
ATOM 836 C CA . ASP A 1 109 ? -12.365 11.897 22.339 1.00 79.50 109 ASP A CA 1
ATOM 837 C C . ASP A 1 109 ? -13.531 11.041 21.819 1.00 79.50 109 ASP A C 1
ATOM 839 O O . ASP A 1 109 ? -14.104 10.237 22.554 1.00 79.50 109 ASP A O 1
ATOM 843 N N . SER A 1 110 ? -13.911 11.204 20.548 1.00 80.44 110 SER A N 1
ATOM 844 C CA . SER A 1 110 ? -15.036 10.476 19.941 1.00 80.44 110 SER A CA 1
ATOM 845 C C . SER A 1 110 ? -14.645 9.126 19.334 1.00 80.44 110 SER A C 1
ATOM 847 O O . SER A 1 110 ? -15.514 8.314 19.007 1.00 80.44 110 SER A O 1
ATOM 849 N N . VAL A 1 111 ? -13.344 8.879 19.158 1.00 81.88 111 VAL A N 1
ATOM 850 C CA . VAL A 1 111 ? -12.825 7.680 18.499 1.00 81.88 111 VAL A CA 1
ATOM 851 C C . VAL A 1 111 ? -12.325 6.669 19.530 1.00 81.88 111 VAL A C 1
ATOM 853 O O . VAL A 1 111 ? -11.466 6.954 20.358 1.00 81.88 111 VAL A O 1
ATOM 856 N N . GLU A 1 112 ? -12.819 5.433 19.441 1.00 87.31 112 GLU A N 1
ATOM 857 C CA . GLU A 1 112 ? -12.347 4.313 20.265 1.00 87.31 112 GLU A CA 1
ATOM 858 C C . GLU A 1 112 ? -11.018 3.744 19.730 1.00 87.31 112 GLU A C 1
ATOM 860 O O . GLU A 1 112 ? -10.990 2.688 19.096 1.00 87.31 112 GLU A O 1
ATOM 865 N N . TRP A 1 113 ? -9.909 4.448 19.973 1.00 86.12 113 TRP A N 1
ATOM 866 C CA . TRP A 1 113 ? -8.567 4.108 19.467 1.00 86.12 113 TRP A CA 1
ATOM 867 C C . TRP A 1 113 ? -8.096 2.690 19.812 1.00 86.12 113 TRP A C 1
ATOM 869 O O . TRP A 1 113 ? -7.438 2.046 19.001 1.00 86.12 113 TRP A O 1
ATOM 879 N N . SER A 1 114 ? -8.503 2.150 20.963 1.00 89.25 114 SER A N 1
ATOM 880 C CA . SER A 1 114 ? -8.142 0.791 21.391 1.00 89.25 114 SER A CA 1
ATOM 881 C C . SER A 1 114 ? -8.658 -0.320 20.476 1.00 89.25 114 SER A C 1
ATOM 883 O O . SER A 1 114 ? -8.157 -1.441 20.525 1.00 89.25 114 SER A O 1
ATOM 885 N N . LYS A 1 115 ? -9.646 -0.015 19.630 1.00 88.44 115 LYS A N 1
ATOM 886 C CA . LYS A 1 115 ? -10.197 -0.945 18.641 1.00 88.44 115 LYS A CA 1
ATOM 887 C C . LYS A 1 115 ? -9.515 -0.841 17.283 1.00 88.44 115 LYS A C 1
ATOM 889 O O . LYS A 1 115 ? -9.883 -1.598 16.396 1.00 88.44 115 LYS A O 1
ATOM 894 N N . TRP A 1 116 ? -8.604 0.106 17.074 1.00 90.69 116 TRP A N 1
ATOM 895 C CA . TRP A 1 116 ? -7.932 0.263 15.787 1.00 90.69 116 TRP A CA 1
ATOM 896 C C . TRP A 1 116 ? -6.788 -0.727 15.649 1.00 90.69 116 TRP A C 1
ATOM 898 O O . TRP A 1 116 ? -6.082 -0.993 16.616 1.00 90.69 116 TRP A O 1
ATOM 908 N N . HIS A 1 117 ? -6.613 -1.216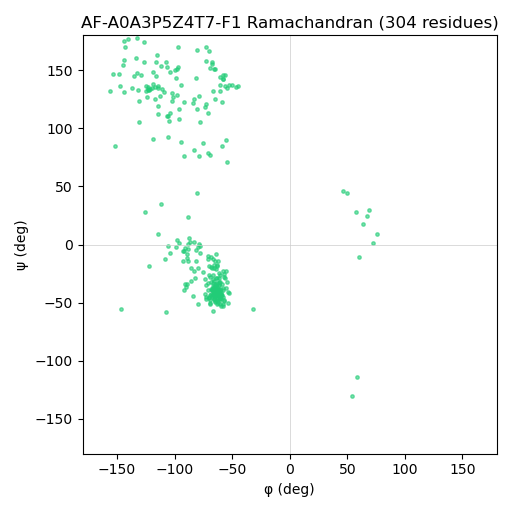 14.428 1.00 93.56 117 HIS A N 1
ATOM 909 C CA . HIS A 1 117 ? -5.481 -1.971 13.925 1.00 93.56 117 HIS A CA 1
ATOM 910 C C . HIS A 1 117 ? -4.921 -1.222 12.713 1.00 93.56 117 HIS A C 1
ATOM 912 O O . HIS A 1 117 ? -5.666 -0.775 11.845 1.00 93.56 117 HIS A O 1
ATOM 918 N N . VAL A 1 118 ? -3.612 -1.036 12.650 1.00 92.00 118 VAL A N 1
ATOM 919 C CA . VAL A 1 118 ? -2.979 -0.172 11.651 1.00 92.00 118 VAL A CA 1
ATOM 920 C C . VAL A 1 118 ? -1.958 -0.964 10.854 1.00 92.00 118 VAL A C 1
ATOM 922 O O . VAL A 1 118 ? -1.175 -1.727 11.416 1.00 92.00 118 VAL A O 1
ATOM 925 N N . PHE A 1 119 ? -1.991 -0.767 9.542 1.00 96.19 119 PHE A N 1
ATOM 926 C CA . PHE A 1 119 ? -1.162 -1.445 8.554 1.00 96.19 119 PHE A CA 1
ATOM 927 C C . PHE A 1 119 ? -0.561 -0.421 7.589 1.00 96.19 119 PHE A C 1
ATOM 929 O O . PHE A 1 119 ? -0.863 0.772 7.639 1.00 96.19 119 PHE A O 1
ATOM 936 N N . TRP A 1 120 ? 0.264 -0.893 6.665 1.00 95.19 120 TRP A N 1
ATOM 937 C CA . TRP A 1 120 ? 0.815 -0.087 5.586 1.00 95.19 120 TRP A CA 1
ATOM 938 C C . TRP A 1 120 ? 0.475 -0.738 4.255 1.00 95.19 120 TRP A C 1
ATOM 940 O O . TRP A 1 120 ? 0.739 -1.920 4.054 1.00 95.19 120 TRP A O 1
ATOM 950 N N . VAL A 1 121 ? -0.128 0.043 3.351 1.00 95.38 121 VAL A N 1
ATOM 951 C CA . VAL A 1 121 ? -0.407 -0.426 1.985 1.00 95.38 121 VAL A CA 1
ATOM 952 C C . VAL A 1 121 ? 0.905 -0.648 1.250 1.00 95.38 121 VAL A C 1
ATOM 954 O O . VAL A 1 121 ? 1.051 -1.623 0.526 1.00 95.38 121 VAL A O 1
ATOM 957 N N . ASP A 1 122 ? 1.865 0.246 1.453 1.00 96.31 122 ASP A N 1
ATOM 958 C CA . ASP A 1 122 ? 3.236 0.104 1.002 1.00 96.31 122 ASP A CA 1
ATOM 959 C C . ASP A 1 122 ? 4.201 0.708 2.019 1.00 96.31 122 ASP A C 1
ATOM 961 O O . ASP A 1 122 ? 3.839 1.556 2.841 1.00 96.31 122 ASP A O 1
ATOM 965 N N . GLU A 1 123 ? 5.449 0.265 1.958 1.00 95.38 123 GLU A N 1
ATOM 966 C CA . GLU A 1 123 ? 6.512 0.763 2.820 1.00 95.38 123 GLU A CA 1
ATOM 967 C C . GLU A 1 123 ? 7.856 0.714 2.093 1.00 95.38 123 GLU A C 1
ATOM 969 O O . GLU A 1 123 ? 8.119 -0.161 1.262 1.00 95.38 123 GLU A O 1
ATOM 974 N N . ARG A 1 124 ? 8.714 1.681 2.409 1.00 96.06 124 ARG A N 1
ATOM 975 C CA . ARG A 1 124 ? 10.095 1.768 1.954 1.00 96.06 124 ARG A CA 1
ATOM 976 C C . ARG A 1 124 ? 10.898 0.814 2.822 1.00 96.06 124 ARG A C 1
ATOM 978 O O . ARG A 1 124 ? 10.831 0.850 4.046 1.00 96.06 124 ARG A O 1
ATOM 985 N N . VAL A 1 125 ? 11.656 -0.063 2.179 1.00 97.69 125 VAL A N 1
ATOM 986 C CA . VAL A 1 125 ? 12.473 -1.060 2.875 1.00 97.69 125 VAL A CA 1
ATOM 987 C C . VAL A 1 125 ? 13.775 -0.378 3.277 1.00 97.69 125 VAL A C 1
ATOM 989 O O . VAL A 1 125 ? 14.777 -0.425 2.562 1.00 97.69 125 VAL A O 1
ATOM 992 N N . CYS A 1 126 ? 13.688 0.341 4.389 1.00 95.62 126 CYS A N 1
ATOM 993 C CA . CYS A 1 126 ? 14.752 1.098 5.026 1.00 95.62 126 CYS A CA 1
ATOM 994 C C . CYS A 1 126 ? 14.607 1.011 6.552 1.00 95.62 126 CYS A C 1
ATOM 996 O O . CYS A 1 126 ? 13.634 0.466 7.076 1.00 95.62 126 CYS A O 1
ATOM 998 N N . SER A 1 127 ? 15.575 1.567 7.284 1.00 96.75 127 SER A N 1
ATOM 999 C CA . SER A 1 127 ? 15.473 1.675 8.742 1.00 96.75 127 SER A CA 1
ATOM 1000 C C . SER A 1 127 ? 14.198 2.418 9.157 1.00 96.75 127 SER A C 1
ATOM 1002 O O . SER A 1 127 ? 13.785 3.373 8.506 1.00 96.75 127 SER A O 1
ATOM 1004 N N . TYR A 1 128 ? 13.613 2.032 10.290 1.00 94.25 128 TYR A N 1
ATOM 1005 C CA . TYR A 1 128 ? 12.468 2.734 10.882 1.00 94.25 128 TYR A CA 1
ATOM 1006 C C . TYR A 1 128 ? 12.779 4.172 11.303 1.00 94.25 128 TYR A C 1
ATOM 1008 O O . TYR A 1 128 ? 11.861 4.954 11.504 1.00 94.25 128 TYR A O 1
ATOM 1016 N N . GLU A 1 129 ? 14.053 4.525 11.466 1.00 94.50 129 GLU A N 1
ATOM 1017 C CA . GLU A 1 129 ? 14.460 5.902 11.769 1.00 94.50 129 GLU A CA 1
ATOM 1018 C C . GLU A 1 129 ? 14.751 6.725 10.509 1.00 94.50 129 GLU A C 1
ATOM 1020 O O . GLU A 1 129 ? 15.046 7.919 10.600 1.00 94.50 129 GLU A O 1
ATOM 1025 N N . ASP A 1 130 ? 14.673 6.097 9.334 1.00 92.25 130 ASP A N 1
ATOM 1026 C CA . ASP A 1 130 ? 14.895 6.763 8.061 1.00 92.25 130 ASP A CA 1
ATOM 1027 C C . ASP A 1 130 ? 13.780 7.794 7.797 1.00 92.25 130 ASP A C 1
ATOM 1029 O O . ASP A 1 130 ? 12.597 7.465 7.945 1.00 92.25 130 ASP A O 1
ATOM 1033 N N . PRO A 1 131 ? 14.117 9.037 7.401 1.00 88.81 131 PRO A N 1
ATOM 1034 C CA . PRO A 1 131 ? 13.131 10.052 7.038 1.00 88.81 131 PRO A CA 1
ATOM 1035 C C . PRO A 1 131 ? 12.153 9.635 5.933 1.00 88.81 131 PRO A C 1
ATOM 1037 O O . PRO A 1 131 ? 11.069 10.210 5.864 1.00 88.81 131 PRO A O 1
ATOM 1040 N N . ASP A 1 132 ? 12.507 8.661 5.088 1.00 86.69 132 ASP A N 1
ATOM 1041 C CA . ASP A 1 132 ? 11.649 8.141 4.018 1.00 86.69 132 ASP A CA 1
ATOM 1042 C C . ASP A 1 132 ? 10.723 6.988 4.468 1.00 86.69 132 ASP A C 1
ATOM 1044 O O . ASP A 1 132 ? 9.892 6.529 3.672 1.00 86.69 132 ASP A O 1
ATOM 1048 N N . SER A 1 133 ? 10.825 6.517 5.719 1.00 91.94 133 SER A N 1
ATOM 1049 C CA . SER A 1 133 ? 9.976 5.449 6.268 1.00 91.94 133 SER A CA 1
ATOM 1050 C C . SER A 1 133 ? 8.546 5.936 6.530 1.00 91.94 133 SER A C 1
ATOM 1052 O O . SER A 1 133 ? 8.312 6.832 7.347 1.00 91.94 133 SER A O 1
ATOM 1054 N N . ASN A 1 134 ? 7.554 5.301 5.897 1.00 89.00 134 ASN A N 1
ATOM 1055 C CA . ASN A 1 134 ? 6.142 5.595 6.147 1.00 89.00 134 ASN A CA 1
ATOM 1056 C C . ASN A 1 134 ? 5.763 5.298 7.609 1.00 89.00 134 ASN A C 1
ATOM 1058 O O . ASN A 1 134 ? 4.946 6.020 8.182 1.00 89.00 134 ASN A O 1
ATOM 1062 N N . TYR A 1 135 ? 6.354 4.272 8.225 1.00 92.25 135 TYR A N 1
ATOM 1063 C CA . TYR A 1 135 ? 6.200 3.942 9.637 1.00 92.25 135 TYR A CA 1
ATOM 1064 C C . TYR A 1 135 ? 6.617 5.112 10.518 1.00 92.25 135 TYR A C 1
ATOM 1066 O O . TYR A 1 135 ? 5.813 5.579 11.329 1.00 92.25 135 TYR A O 1
ATOM 1074 N N . LYS A 1 136 ? 7.833 5.636 10.316 1.00 90.81 136 LYS A N 1
ATOM 1075 C CA . LYS A 1 136 ? 8.336 6.791 11.067 1.00 90.81 136 LYS A CA 1
ATOM 1076 C C . LYS A 1 136 ? 7.371 7.960 10.994 1.00 90.81 136 LYS A C 1
ATOM 1078 O O . LYS A 1 136 ? 6.978 8.532 12.007 1.00 90.81 136 LYS A O 1
ATOM 1083 N N . LEU A 1 137 ? 6.971 8.284 9.772 1.00 84.94 137 LEU A N 1
ATOM 1084 C CA . LEU A 1 137 ? 6.156 9.451 9.469 1.00 84.94 137 LEU A CA 1
ATOM 1085 C C . LEU A 1 137 ? 4.756 9.314 10.081 1.00 84.94 137 LEU A C 1
ATOM 1087 O O . LEU A 1 137 ? 4.224 10.283 10.624 1.00 84.94 137 LEU A O 1
ATOM 1091 N N . ALA A 1 138 ? 4.187 8.106 10.082 1.00 85.44 138 ALA A N 1
ATOM 1092 C CA . ALA A 1 138 ? 2.928 7.819 10.759 1.00 85.44 138 ALA A CA 1
ATOM 1093 C C . ALA A 1 138 ? 3.046 7.888 12.289 1.00 85.44 138 ALA A C 1
ATOM 1095 O O . ALA A 1 138 ? 2.172 8.471 12.939 1.00 85.44 138 ALA A O 1
ATOM 1096 N N . MET A 1 139 ? 4.123 7.349 12.868 1.00 89.19 139 MET A N 1
ATOM 1097 C CA . MET A 1 139 ? 4.382 7.409 14.309 1.00 89.19 139 MET A CA 1
ATOM 1098 C C . MET A 1 139 ? 4.563 8.849 14.793 1.00 89.19 139 MET A C 1
ATOM 1100 O O . MET A 1 139 ? 3.853 9.274 15.707 1.00 89.19 139 MET A O 1
ATOM 1104 N N . ASP A 1 140 ? 5.438 9.618 14.148 1.00 87.19 140 ASP A N 1
ATOM 1105 C CA . ASP A 1 140 ? 5.745 11.007 14.508 1.00 87.19 140 ASP A CA 1
ATOM 1106 C C . ASP A 1 140 ? 4.544 11.939 14.238 1.00 87.19 140 ASP A C 1
ATOM 1108 O O . ASP A 1 140 ? 4.233 12.857 15.011 1.00 87.19 140 ASP A O 1
ATOM 1112 N N . GLY A 1 141 ? 3.833 11.695 13.134 1.00 81.06 141 GLY A N 1
ATOM 1113 C CA . GLY A 1 141 ? 2.706 12.506 12.687 1.00 81.06 141 GLY A CA 1
ATOM 1114 C C . GLY A 1 141 ? 1.442 12.308 13.521 1.00 81.06 141 GLY A C 1
ATOM 1115 O O . GLY A 1 141 ? 0.795 13.299 13.879 1.00 81.06 141 GLY A O 1
ATOM 1116 N N . PHE A 1 142 ? 1.111 11.064 13.872 1.00 83.56 142 PHE A N 1
ATOM 1117 C CA . PHE A 1 142 ? -0.223 10.722 14.363 1.00 83.56 142 PHE A CA 1
ATOM 1118 C C . PHE A 1 142 ? -0.248 9.604 15.415 1.00 83.56 142 PHE A C 1
ATOM 1120 O O . PHE A 1 142 ? -0.771 9.822 16.506 1.00 83.56 142 PHE A O 1
ATOM 1127 N N . LEU A 1 143 ? 0.316 8.426 15.128 1.00 87.62 143 LEU A N 1
ATOM 1128 C CA . LEU A 1 143 ? 0.071 7.215 15.928 1.00 87.62 143 LEU A CA 1
ATOM 1129 C C . LEU A 1 143 ? 0.620 7.307 17.359 1.00 87.62 143 LEU A C 1
ATOM 1131 O O . LEU A 1 143 ? 0.002 6.773 18.274 1.00 87.62 143 LEU A O 1
ATOM 1135 N N . SER A 1 144 ? 1.715 8.041 17.588 1.00 91.31 144 SER A N 1
ATOM 1136 C CA . SER A 1 144 ? 2.248 8.277 18.944 1.00 91.31 144 SER A CA 1
ATOM 1137 C C . SER A 1 144 ? 1.389 9.210 19.811 1.00 91.31 144 SER A C 1
ATOM 1139 O O . SER A 1 144 ? 1.647 9.353 21.006 1.00 91.31 144 SER A O 1
ATOM 1141 N N . LYS A 1 145 ? 0.378 9.862 19.222 1.00 89.44 145 LYS A N 1
ATOM 1142 C CA . LYS A 1 145 ? -0.465 10.882 19.866 1.00 89.44 145 LYS A CA 1
ATOM 1143 C C . LYS A 1 145 ? -1.862 10.360 20.210 1.00 89.44 145 LYS A C 1
ATOM 1145 O O . LYS A 1 145 ? -2.662 11.108 20.766 1.00 89.44 145 LYS A O 1
ATOM 1150 N N . VAL A 1 146 ? -2.162 9.100 19.886 1.00 87.31 146 VAL A N 1
ATOM 1151 C CA . VAL A 1 146 ? -3.463 8.456 20.123 1.00 87.31 146 VAL A CA 1
ATOM 1152 C C . VAL A 1 146 ? -3.311 7.150 20.899 1.00 87.31 146 VAL A C 1
ATOM 1154 O O . VAL A 1 146 ? -2.257 6.522 20.898 1.00 87.31 146 VAL A O 1
ATOM 1157 N N . GLY A 1 147 ? -4.381 6.717 21.568 1.00 90.31 147 GLY A N 1
ATOM 1158 C CA . GLY A 1 147 ? -4.381 5.523 22.421 1.00 90.31 147 GLY A CA 1
ATOM 1159 C C . GLY A 1 147 ? -4.525 4.191 21.674 1.00 90.31 147 GLY A C 1
ATOM 1160 O O . GLY A 1 147 ? -5.332 3.363 22.097 1.00 90.31 147 GLY A O 1
ATOM 1161 N N . ILE A 1 148 ? -3.814 3.994 20.558 1.00 89.38 148 ILE A N 1
ATOM 1162 C CA . ILE A 1 148 ? -3.796 2.714 19.826 1.00 89.38 148 ILE A CA 1
ATOM 1163 C C . ILE A 1 148 ? -2.767 1.779 20.494 1.00 89.38 148 ILE A C 1
ATOM 1165 O O . ILE A 1 148 ? -1.613 2.178 20.648 1.00 89.38 148 ILE A O 1
ATOM 1169 N N . PRO A 1 149 ? -3.139 0.550 20.903 1.00 92.62 149 PRO A N 1
ATOM 1170 C CA . PRO A 1 149 ? -2.200 -0.420 21.457 1.00 92.62 149 PRO A CA 1
ATOM 1171 C C . PRO A 1 149 ? -1.104 -0.770 20.447 1.00 92.62 149 PRO A C 1
ATOM 1173 O O . PRO A 1 149 ? -1.392 -0.994 19.272 1.00 92.62 149 PRO A O 1
ATOM 1176 N N . ASN A 1 150 ? 0.149 -0.862 20.895 1.00 92.75 150 ASN A N 1
ATOM 1177 C CA . ASN A 1 150 ? 1.281 -1.154 20.006 1.00 92.75 150 ASN A CA 1
ATOM 1178 C C . ASN A 1 150 ? 1.135 -2.515 19.308 1.00 92.75 150 ASN A C 1
ATOM 1180 O O . ASN A 1 150 ? 1.545 -2.669 18.164 1.00 92.75 150 ASN A O 1
ATOM 1184 N N . GLU A 1 151 ? 0.515 -3.496 19.966 1.00 94.25 151 GLU A N 1
ATOM 1185 C CA . GLU A 1 151 ? 0.206 -4.813 19.398 1.00 94.25 151 GLU A CA 1
ATOM 1186 C C . GLU A 1 151 ? -0.796 -4.775 18.234 1.00 94.25 151 GLU A C 1
ATOM 1188 O O . GLU A 1 151 ? -0.925 -5.760 17.503 1.00 94.25 151 GLU A O 1
ATOM 1193 N N . ASN A 1 152 ? -1.484 -3.646 18.057 1.00 93.31 152 ASN A N 1
ATOM 1194 C CA . ASN A 1 152 ? -2.386 -3.399 16.947 1.00 93.31 152 ASN A CA 1
ATOM 1195 C C . ASN A 1 152 ? -1.725 -2.583 15.821 1.00 93.31 152 ASN A C 1
ATOM 1197 O O . ASN A 1 152 ? -2.395 -2.249 14.847 1.00 93.31 152 ASN A O 1
ATOM 1201 N N . ILE A 1 153 ? -0.434 -2.257 15.919 1.00 93.88 153 ILE A N 1
ATOM 1202 C CA . ILE A 1 153 ? 0.323 -1.562 14.874 1.00 93.88 153 ILE A CA 1
ATOM 1203 C C . ILE A 1 153 ? 1.227 -2.584 14.176 1.00 93.88 153 ILE A C 1
ATOM 1205 O O . ILE A 1 153 ? 2.234 -3.029 14.724 1.00 93.88 153 ILE A O 1
ATOM 1209 N N . TYR A 1 154 ? 0.866 -2.969 12.952 1.00 95.62 154 TYR A N 1
ATOM 1210 C CA . TYR A 1 154 ? 1.536 -4.024 12.191 1.00 95.62 154 TYR A CA 1
ATOM 1211 C C . TYR A 1 154 ? 2.388 -3.421 11.077 1.00 95.62 154 TYR A C 1
ATOM 1213 O O . TYR A 1 154 ? 1.907 -3.184 9.966 1.00 95.62 154 TYR A O 1
ATOM 1221 N N . ALA A 1 155 ? 3.661 -3.188 11.378 1.00 94.62 155 ALA A N 1
ATOM 1222 C CA . ALA A 1 155 ? 4.670 -2.718 10.432 1.00 94.62 155 ALA A CA 1
ATOM 1223 C C . ALA A 1 155 ? 5.511 -3.879 9.860 1.00 94.62 155 ALA A C 1
ATOM 1225 O O . ALA A 1 155 ? 5.410 -5.021 10.316 1.00 94.62 155 ALA A O 1
ATOM 1226 N N . ILE A 1 156 ? 6.326 -3.594 8.840 1.00 96.00 156 ILE A N 1
ATOM 1227 C CA . ILE A 1 156 ? 7.227 -4.572 8.198 1.00 96.00 156 ILE A CA 1
ATOM 1228 C C . ILE A 1 156 ? 8.349 -5.001 9.141 1.00 96.00 156 ILE A C 1
ATOM 1230 O O . ILE A 1 156 ? 8.691 -4.241 10.034 1.00 96.00 156 ILE A O 1
ATOM 1234 N N . ASP A 1 157 ? 8.976 -6.163 8.968 1.00 98.25 157 ASP A N 1
ATOM 1235 C CA . ASP A 1 157 ? 10.040 -6.572 9.897 1.00 98.25 157 ASP A CA 1
ATOM 1236 C C . ASP A 1 157 ? 11.199 -5.555 9.945 1.00 98.25 157 ASP A C 1
ATOM 1238 O O . ASP A 1 157 ? 11.823 -5.243 8.933 1.00 98.25 157 ASP A O 1
ATOM 1242 N N . LYS A 1 158 ? 11.493 -5.034 11.142 1.00 97.00 158 LYS A N 1
ATOM 1243 C CA . LYS A 1 158 ? 12.478 -3.958 11.335 1.00 97.00 158 LYS A CA 1
ATOM 1244 C C . LYS A 1 158 ? 13.911 -4.360 10.972 1.00 97.00 158 LYS A C 1
ATOM 1246 O O . LYS A 1 158 ? 14.710 -3.487 10.643 1.00 97.00 158 LYS A O 1
ATOM 1251 N N . HIS A 1 159 ? 14.258 -5.644 11.091 1.00 97.75 159 HIS A N 1
ATOM 1252 C CA . HIS A 1 159 ? 15.613 -6.129 10.843 1.00 97.75 159 HIS A CA 1
ATOM 1253 C C . HIS A 1 159 ? 15.841 -6.266 9.342 1.00 97.75 159 HIS A C 1
ATOM 1255 O O . HIS A 1 159 ? 16.755 -5.643 8.809 1.00 97.75 159 HIS A O 1
ATOM 1261 N N . TYR A 1 160 ? 14.935 -6.954 8.645 1.00 98.19 160 TYR A N 1
ATOM 1262 C CA . TYR A 1 160 ? 14.991 -7.046 7.186 1.00 98.19 160 TYR A CA 1
ATOM 1263 C C . TYR A 1 160 ? 14.829 -5.680 6.506 1.00 98.19 160 TYR A C 1
ATOM 1265 O O . TYR A 1 160 ? 15.477 -5.415 5.493 1.00 98.19 160 TYR A O 1
ATOM 1273 N N . ALA A 1 161 ? 14.037 -4.772 7.084 1.00 97.19 161 ALA A N 1
ATOM 1274 C CA . ALA A 1 161 ? 13.914 -3.410 6.577 1.00 97.19 161 ALA A CA 1
ATOM 1275 C C . ALA A 1 161 ? 15.240 -2.638 6.666 1.00 97.19 161 ALA A C 1
ATOM 1277 O O . ALA A 1 161 ? 15.642 -2.000 5.693 1.00 97.19 161 ALA A O 1
ATOM 1278 N N . ALA A 1 162 ? 15.956 -2.744 7.792 1.00 96.75 162 ALA A N 1
ATOM 1279 C CA . ALA A 1 162 ? 17.271 -2.127 7.964 1.00 96.75 162 ALA A CA 1
ATOM 1280 C C . ALA A 1 162 ? 18.337 -2.723 7.023 1.00 96.75 162 ALA A C 1
ATOM 1282 O O . ALA A 1 162 ? 19.188 -1.984 6.528 1.00 96.75 162 ALA A O 1
ATOM 1283 N N . ASP A 1 163 ? 18.247 -4.021 6.722 1.00 96.81 163 ASP A N 1
ATOM 1284 C CA . ASP A 1 163 ? 19.135 -4.714 5.778 1.00 96.81 163 ASP A CA 1
ATOM 1285 C C . ASP A 1 163 ? 18.773 -4.442 4.301 1.00 96.81 163 ASP A C 1
ATOM 1287 O O . ASP A 1 163 ? 19.503 -4.818 3.378 1.00 96.81 163 ASP A O 1
ATOM 1291 N N . GLY A 1 164 ? 17.651 -3.761 4.043 1.00 96.69 164 GLY A N 1
ATOM 1292 C CA . GLY A 1 164 ? 17.171 -3.510 2.688 1.00 96.69 164 GLY A CA 1
ATOM 1293 C C . GLY A 1 164 ? 16.693 -4.787 1.989 1.00 96.69 164 GLY A C 1
ATOM 1294 O O . GLY A 1 164 ? 16.829 -4.898 0.768 1.00 96.69 164 GLY A O 1
ATOM 1295 N N . ASP A 1 165 ? 16.188 -5.768 2.730 1.00 98.12 165 ASP A N 1
ATOM 1296 C CA . ASP A 1 165 ? 15.711 -7.046 2.205 1.00 98.12 165 ASP A CA 1
ATOM 1297 C C . ASP A 1 165 ? 14.198 -6.995 1.955 1.00 98.12 165 ASP A C 1
ATOM 1299 O O . ASP A 1 165 ? 13.366 -7.295 2.813 1.00 98.12 165 ASP A O 1
ATOM 1303 N N . ALA A 1 166 ? 13.835 -6.545 0.754 1.00 98.25 166 ALA A N 1
ATOM 1304 C CA . ALA A 1 166 ? 12.439 -6.311 0.401 1.00 98.25 166 ALA A CA 1
ATOM 1305 C C . ALA A 1 166 ? 11.624 -7.605 0.291 1.00 98.25 166 ALA A C 1
ATOM 1307 O O . ALA A 1 166 ? 10.434 -7.608 0.603 1.00 98.25 166 ALA A O 1
ATOM 1308 N N . GLU A 1 167 ? 12.262 -8.695 -0.128 1.00 98.38 167 GLU A N 1
ATOM 1309 C CA . GLU A 1 167 ? 11.605 -9.985 -0.307 1.00 98.38 167 GLU A CA 1
ATOM 1310 C C . GLU A 1 167 ? 11.209 -10.587 1.040 1.00 98.38 167 GLU A C 1
ATOM 1312 O O . GLU A 1 167 ? 10.035 -10.908 1.244 1.00 98.38 167 GLU A O 1
ATOM 1317 N N . ASN A 1 168 ? 12.145 -10.653 1.993 1.00 98.44 168 ASN A N 1
ATOM 1318 C CA . ASN A 1 168 ? 11.836 -11.158 3.330 1.00 98.44 168 ASN A CA 1
ATOM 1319 C C . ASN A 1 168 ? 10.867 -10.236 4.081 1.00 98.44 168 ASN A C 1
ATOM 1321 O O . ASN A 1 168 ? 9.966 -10.733 4.760 1.00 98.44 168 ASN A O 1
ATOM 1325 N N . CYS A 1 169 ? 10.963 -8.912 3.902 1.00 98.62 169 CYS A N 1
ATOM 1326 C CA . CYS A 1 169 ? 9.954 -7.987 4.421 1.00 98.62 169 CYS A CA 1
ATOM 1327 C C . CYS A 1 169 ? 8.549 -8.308 3.894 1.00 98.62 169 CYS A C 1
ATOM 1329 O O . CYS A 1 169 ? 7.614 -8.392 4.688 1.00 98.62 169 CYS A O 1
ATOM 1331 N N . ALA A 1 170 ? 8.380 -8.504 2.581 1.00 98.62 170 ALA A N 1
ATOM 1332 C CA . ALA A 1 170 ? 7.073 -8.804 1.994 1.00 98.62 170 ALA A CA 1
ATOM 1333 C C . ALA A 1 170 ? 6.537 -10.165 2.457 1.00 98.62 170 ALA A C 1
ATOM 1335 O O . ALA A 1 170 ? 5.365 -10.268 2.822 1.00 98.62 170 ALA A O 1
ATOM 1336 N N . MET A 1 171 ? 7.398 -11.186 2.498 1.00 98.62 171 MET A N 1
ATOM 1337 C CA . MET A 1 171 ? 7.047 -12.528 2.962 1.00 98.62 171 MET A CA 1
ATOM 1338 C C . MET A 1 171 ? 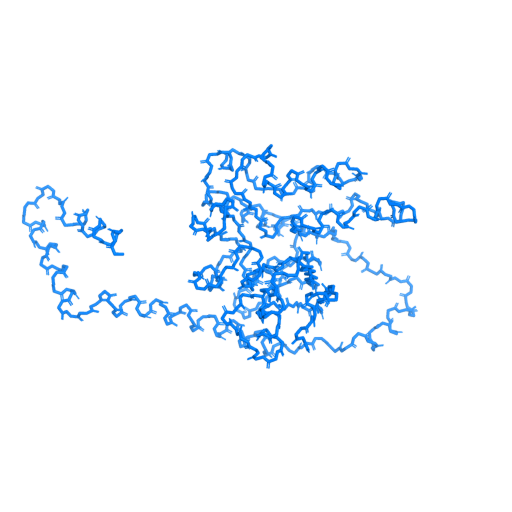6.547 -12.511 4.411 1.00 98.62 171 MET A C 1
ATOM 1340 O O . MET A 1 171 ? 5.441 -12.980 4.683 1.00 98.62 171 MET A O 1
ATOM 1344 N N . LEU A 1 172 ? 7.309 -11.917 5.337 1.00 98.69 172 LEU A N 1
ATOM 1345 C CA . LEU A 1 172 ? 6.917 -11.844 6.748 1.00 98.69 172 LEU A CA 1
ATOM 1346 C C . LEU A 1 172 ? 5.683 -10.968 6.968 1.00 98.69 172 LEU A C 1
ATOM 1348 O O . LEU A 1 172 ? 4.865 -11.256 7.846 1.00 98.69 172 LEU A O 1
ATOM 1352 N N . TYR A 1 173 ? 5.517 -9.914 6.166 1.00 98.69 173 TYR A N 1
ATOM 1353 C CA . TYR A 1 173 ? 4.323 -9.083 6.244 1.00 98.69 173 TYR A CA 1
ATOM 1354 C C . TYR A 1 173 ? 3.074 -9.856 5.812 1.00 98.69 173 TYR A C 1
ATOM 1356 O O . TYR A 1 173 ? 2.059 -9.833 6.508 1.00 98.69 173 TYR A O 1
ATOM 1364 N N . GLU A 1 174 ? 3.159 -10.633 4.731 1.00 98.75 174 GLU A N 1
ATOM 1365 C CA . GLU A 1 174 ? 2.076 -11.523 4.319 1.00 98.75 174 GLU A CA 1
ATOM 1366 C C . GLU A 1 174 ? 1.773 -12.600 5.375 1.00 98.75 174 GLU A C 1
ATOM 1368 O O . GLU A 1 174 ? 0.605 -12.852 5.686 1.00 98.75 174 GLU A O 1
ATOM 1373 N N . GLU A 1 175 ? 2.793 -13.215 5.977 1.00 98.69 175 GLU A N 1
ATOM 1374 C CA . GLU A 1 175 ? 2.609 -14.180 7.068 1.00 98.69 175 GLU A CA 1
ATOM 1375 C C . GLU A 1 175 ? 1.885 -13.566 8.274 1.00 98.69 175 GLU A C 1
ATOM 1377 O O . GLU A 1 175 ? 0.989 -14.198 8.850 1.00 98.69 175 GLU A O 1
ATOM 1382 N N . CYS A 1 176 ? 2.224 -12.321 8.623 1.00 98.31 176 CYS A N 1
ATOM 1383 C CA . CYS A 1 176 ? 1.536 -11.552 9.655 1.00 98.31 176 CYS A CA 1
ATOM 1384 C C . CYS A 1 176 ? 0.042 -11.403 9.329 1.00 98.31 176 CYS A C 1
ATOM 1386 O O . CYS A 1 176 ? -0.805 -11.796 10.136 1.00 98.31 176 CYS A O 1
ATOM 1388 N N . LEU A 1 177 ? -0.302 -10.950 8.117 1.00 98.00 177 LEU A N 1
ATOM 1389 C CA . LEU A 1 177 ? -1.699 -10.829 7.678 1.00 98.00 177 LEU A CA 1
ATOM 1390 C C . LEU A 1 177 ? -2.433 -12.176 7.732 1.00 98.00 177 LEU A C 1
ATOM 1392 O O . LEU A 1 177 ? -3.556 -12.262 8.228 1.00 98.00 177 LEU A O 1
ATOM 1396 N N . ARG A 1 178 ? -1.793 -13.263 7.283 1.00 98.25 178 ARG A N 1
ATOM 1397 C CA . ARG A 1 178 ? -2.374 -14.617 7.322 1.00 98.25 178 ARG A CA 1
ATOM 1398 C C . ARG A 1 178 ? -2.648 -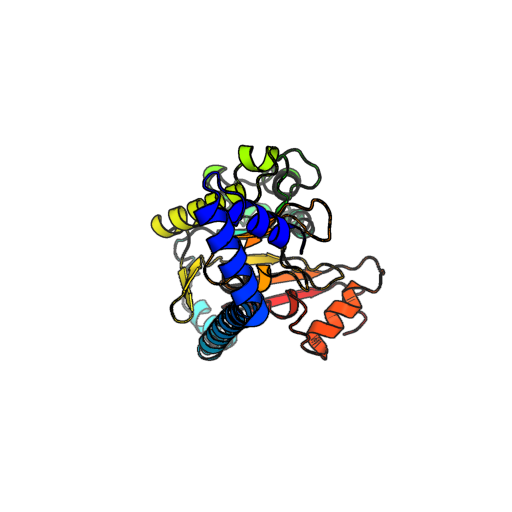15.079 8.749 1.00 98.25 178 ARG A C 1
ATOM 1400 O O . ARG A 1 178 ? -3.660 -15.737 8.997 1.00 98.25 178 ARG A O 1
ATOM 1407 N N . LYS A 1 179 ? -1.769 -14.749 9.697 1.00 98.25 179 LYS A N 1
ATOM 1408 C CA . LYS A 1 179 ? -1.979 -15.035 11.122 1.00 98.25 179 LYS A CA 1
ATOM 1409 C C . LYS A 1 179 ? -3.180 -14.266 11.669 1.00 98.25 179 LYS A C 1
ATOM 1411 O O . LYS A 1 179 ? -4.002 -14.864 12.357 1.00 98.25 179 LYS A O 1
ATOM 1416 N N . LEU A 1 180 ? -3.314 -12.991 11.321 1.00 95.69 180 LEU A N 1
ATOM 1417 C CA . LEU A 1 180 ? -4.435 -12.153 11.744 1.00 95.69 180 LEU A CA 1
ATOM 1418 C C . LEU A 1 180 ? -5.773 -12.629 11.161 1.00 95.69 180 LEU A C 1
ATOM 1420 O O . LEU A 1 180 ? -6.772 -12.650 11.877 1.00 95.69 180 LEU A O 1
ATOM 1424 N N . VAL A 1 181 ? -5.791 -13.113 9.914 1.00 95.94 181 VAL A N 1
ATOM 1425 C CA . VAL A 1 181 ? -6.967 -13.787 9.333 1.00 95.94 181 VAL A CA 1
ATOM 1426 C C . VAL A 1 181 ? -7.333 -15.040 10.136 1.00 95.94 181 VAL A C 1
ATOM 1428 O O . VAL A 1 181 ? -8.481 -15.209 10.534 1.00 95.94 181 VAL A O 1
ATOM 1431 N N . LYS A 1 182 ? -6.357 -15.902 10.463 1.00 97.00 182 LYS A N 1
ATOM 1432 C CA . LYS A 1 182 ? -6.593 -17.104 11.293 1.00 97.00 182 LYS A CA 1
ATOM 1433 C C . LYS A 1 182 ? -7.097 -16.773 12.701 1.00 97.00 182 LYS A C 1
ATOM 1435 O O . LYS A 1 182 ? -7.794 -17.581 13.307 1.00 97.00 182 LYS A O 1
ATOM 1440 N N . GLN A 1 183 ? -6.726 -15.608 13.227 1.00 93.94 183 GLN A N 1
ATOM 1441 C CA . GLN A 1 183 ? -7.178 -15.099 14.522 1.00 93.94 183 GLN A CA 1
ATOM 1442 C C . GLN A 1 183 ? -8.543 -14.393 14.449 1.00 93.94 183 GLN A C 1
ATOM 1444 O O . GLN A 1 183 ? -9.020 -13.918 15.476 1.00 93.94 183 GLN A O 1
ATOM 1449 N N . ASN A 1 184 ? -9.184 -14.351 13.273 1.00 90.50 184 ASN A N 1
ATOM 1450 C CA . ASN A 1 184 ? -10.423 -13.614 13.001 1.00 90.50 184 ASN A CA 1
ATOM 1451 C C . ASN A 1 184 ? -10.314 -12.107 13.287 1.00 90.50 184 ASN A C 1
ATOM 1453 O O . ASN A 1 184 ? -11.304 -11.461 13.622 1.00 90.50 184 ASN A O 1
ATOM 1457 N N . ILE A 1 185 ? -9.104 -11.553 13.168 1.00 90.56 185 ILE A N 1
ATOM 1458 C CA . ILE A 1 185 ? -8.869 -10.108 13.225 1.00 90.56 185 ILE A CA 1
ATOM 1459 C C . ILE A 1 185 ? -9.111 -9.505 11.841 1.00 90.56 185 ILE A C 1
ATOM 1461 O O . ILE A 1 185 ? -9.766 -8.479 11.743 1.00 90.56 185 ILE A O 1
ATOM 1465 N N . LEU A 1 186 ? -8.615 -10.133 10.772 1.00 91.88 186 LEU A N 1
ATOM 1466 C CA . LEU A 1 186 ? -8.848 -9.705 9.386 1.00 91.88 186 LEU A CA 1
ATOM 1467 C C . LEU A 1 186 ? -9.914 -10.600 8.728 1.00 91.88 186 LEU A C 1
ATOM 1469 O O . LEU A 1 186 ? -9.721 -11.820 8.692 1.00 91.88 186 LEU A O 1
ATOM 1473 N N . PRO A 1 187 ? -11.019 -10.049 8.193 1.00 92.56 187 PRO A N 1
ATOM 1474 C CA . PRO A 1 187 ? -11.931 -10.809 7.345 1.00 92.56 187 PRO A CA 1
ATOM 1475 C C . PRO A 1 187 ? -11.294 -11.125 5.982 1.00 92.56 187 PRO A C 1
ATOM 1477 O O . PRO A 1 187 ? -10.267 -10.560 5.601 1.00 92.56 187 PRO A O 1
ATOM 1480 N N . LEU A 1 188 ? -11.918 -12.038 5.234 1.00 93.06 188 LEU A N 1
ATOM 1481 C CA . LEU A 1 188 ? -11.534 -12.363 3.859 1.00 93.06 188 LEU A CA 1
ATOM 1482 C C . LEU A 1 188 ? -12.605 -11.893 2.872 1.00 93.06 188 LEU A C 1
ATOM 1484 O O . LEU A 1 188 ? -13.787 -12.184 3.052 1.00 93.06 188 LEU A O 1
ATOM 1488 N N . CYS A 1 189 ? -12.170 -11.251 1.792 1.00 89.88 189 CYS A N 1
ATOM 1489 C CA . CYS A 1 189 ? -12.948 -11.039 0.575 1.00 89.88 189 CYS A CA 1
ATOM 1490 C C . CYS A 1 189 ? -12.614 -12.157 -0.424 1.00 89.88 189 CYS A C 1
ATOM 1492 O O . CYS A 1 189 ? -11.451 -12.547 -0.557 1.00 89.88 189 CYS A O 1
ATOM 1494 N N . THR A 1 190 ? -13.625 -12.711 -1.096 1.00 90.31 190 THR A N 1
ATOM 1495 C CA . THR A 1 190 ? -13.450 -13.788 -2.081 1.00 90.31 190 THR A CA 1
ATOM 1496 C C . THR A 1 190 ? -13.713 -13.246 -3.474 1.00 90.31 190 THR A C 1
ATOM 1498 O O . THR A 1 190 ? -14.752 -12.645 -3.692 1.00 90.31 190 THR A O 1
ATOM 1501 N N . TYR A 1 191 ? -12.806 -13.522 -4.409 1.00 83.44 191 TYR A N 1
ATOM 1502 C CA . TYR A 1 191 ? -12.966 -13.196 -5.821 1.00 83.44 191 TYR A CA 1
ATOM 1503 C C . TYR A 1 191 ? -12.648 -14.416 -6.679 1.00 83.44 191 TYR A C 1
ATOM 1505 O O . TYR A 1 191 ? -11.488 -14.818 -6.841 1.00 83.44 191 TYR A O 1
ATOM 1513 N N . GLY A 1 192 ? -13.690 -15.042 -7.227 1.00 84.31 192 GLY A N 1
ATOM 1514 C CA . GLY A 1 192 ? -13.559 -16.314 -7.934 1.00 84.31 192 GLY A CA 1
ATOM 1515 C C . GLY A 1 192 ? -12.960 -17.393 -7.025 1.00 84.31 192 GLY A C 1
ATOM 1516 O O . GLY A 1 192 ? -13.576 -17.797 -6.044 1.00 84.31 192 GLY A O 1
ATOM 1517 N N . LYS A 1 193 ? -11.750 -17.871 -7.348 1.00 87.56 193 LYS A N 1
ATOM 1518 C CA . LYS A 1 193 ? -11.017 -18.863 -6.534 1.00 87.56 193 LYS A CA 1
ATOM 1519 C C . LYS A 1 193 ? -10.046 -18.249 -5.518 1.00 87.56 193 LYS A C 1
ATOM 1521 O O . LYS A 1 193 ? -9.415 -18.994 -4.771 1.00 87.56 193 LYS A O 1
ATOM 1526 N N . TYR A 1 194 ? -9.862 -16.931 -5.542 1.00 91.25 194 TYR A N 1
ATOM 1527 C CA . TYR A 1 194 ? -8.888 -16.232 -4.709 1.00 91.25 194 TYR A CA 1
ATOM 1528 C C . TYR A 1 194 ? -9.550 -15.650 -3.463 1.00 91.25 194 TYR A C 1
ATOM 1530 O O . TYR A 1 194 ? -10.730 -15.302 -3.475 1.00 91.25 194 TYR A O 1
ATOM 1538 N N . GLN A 1 195 ? -8.771 -15.541 -2.388 1.00 94.00 195 GLN A N 1
ATOM 1539 C CA . GLN A 1 195 ? -9.186 -14.925 -1.133 1.00 94.00 195 GLN A CA 1
ATOM 1540 C C . GLN A 1 195 ? -8.121 -13.935 -0.678 1.00 94.00 195 GLN A C 1
ATOM 1542 O O . GLN A 1 195 ? -6.934 -14.274 -0.646 1.00 94.00 195 GLN A O 1
ATOM 1547 N N . TYR A 1 196 ? -8.556 -12.741 -0.294 1.00 95.81 196 TYR A N 1
ATOM 1548 C CA . TYR A 1 196 ? -7.692 -11.634 0.102 1.00 95.81 196 TYR A CA 1
ATOM 1549 C C . TYR A 1 196 ? -8.138 -11.064 1.450 1.00 95.81 196 TYR A C 1
ATOM 1551 O O . TYR A 1 196 ? -9.340 -11.059 1.726 1.00 95.81 196 TYR A O 1
ATOM 1559 N N . PRO A 1 197 ? -7.211 -10.590 2.302 1.00 96.00 197 PRO A N 1
ATOM 1560 C CA . PRO A 1 197 ? -7.568 -9.876 3.518 1.00 96.00 197 PRO A CA 1
ATOM 1561 C C . PRO A 1 197 ? -8.354 -8.621 3.143 1.00 96.00 197 PRO A C 1
ATOM 1563 O O . PRO A 1 197 ? -7.967 -7.878 2.241 1.00 96.00 197 PRO A O 1
ATOM 1566 N N . GLN A 1 198 ? -9.468 -8.410 3.828 1.00 94.00 198 GLN A N 1
ATOM 1567 C CA . GLN A 1 198 ? -10.314 -7.244 3.644 1.00 94.00 198 GLN A CA 1
ATOM 1568 C C . GLN A 1 198 ? -10.065 -6.252 4.773 1.00 94.00 198 GLN A C 1
ATOM 1570 O O . GLN A 1 198 ? -10.106 -6.615 5.943 1.00 94.00 198 GLN A O 1
ATOM 1575 N N . PHE A 1 199 ? -9.837 -4.999 4.395 1.00 93.38 199 PHE A N 1
ATOM 1576 C CA . PHE A 1 199 ? -9.658 -3.877 5.310 1.00 93.38 199 PHE A CA 1
ATOM 1577 C C . PHE A 1 199 ? -10.904 -2.990 5.285 1.00 93.38 199 PHE A C 1
ATOM 1579 O O . PHE A 1 199 ? -11.594 -2.915 4.267 1.00 93.38 199 PHE A O 1
ATOM 1586 N N . ASP A 1 200 ? -11.181 -2.281 6.377 1.00 87.31 200 ASP A N 1
ATOM 1587 C CA . ASP A 1 200 ? -12.282 -1.315 6.390 1.00 87.31 200 ASP A CA 1
ATOM 1588 C C . ASP A 1 200 ? -11.962 -0.116 5.494 1.00 87.31 200 ASP A C 1
ATOM 1590 O O . ASP A 1 200 ? -12.786 0.297 4.682 1.00 87.31 200 ASP A O 1
ATOM 1594 N N . LEU A 1 201 ? -10.759 0.445 5.635 1.00 88.62 201 LEU A N 1
ATOM 1595 C CA . LEU A 1 201 ? -10.354 1.667 4.952 1.00 88.62 201 LEU A CA 1
ATOM 1596 C C . LEU A 1 201 ? -8.883 1.612 4.549 1.00 88.62 201 LEU A C 1
ATOM 1598 O O . LEU A 1 201 ? -8.009 1.377 5.385 1.00 88.62 201 LEU A O 1
ATOM 1602 N N . GLN A 1 202 ? -8.589 1.944 3.295 1.00 90.50 202 GLN A N 1
ATOM 1603 C CA . GLN A 1 202 ? -7.224 2.259 2.880 1.00 90.50 202 GLN A CA 1
ATOM 1604 C C . GLN A 1 202 ? -7.126 3.702 2.403 1.00 90.50 202 GLN A C 1
ATOM 1606 O O . GLN A 1 202 ? -7.971 4.218 1.672 1.00 90.50 202 GLN A O 1
ATOM 1611 N N . LEU A 1 203 ? -6.066 4.350 2.863 1.00 85.75 203 LEU A N 1
ATOM 1612 C CA . LEU A 1 203 ? -5.714 5.731 2.608 1.00 85.75 203 LEU A CA 1
ATOM 1613 C C . LEU A 1 203 ? -4.535 5.750 1.639 1.00 85.75 203 LEU A C 1
ATOM 1615 O O . LEU A 1 203 ? -3.413 5.365 1.979 1.00 85.75 203 LEU A O 1
ATOM 1619 N N . LEU A 1 204 ? -4.808 6.194 0.422 1.00 87.69 204 LEU A N 1
ATOM 1620 C CA . LEU A 1 204 ? -3.930 6.072 -0.728 1.00 87.69 204 LEU A CA 1
ATOM 1621 C C . LEU A 1 204 ? -3.556 7.459 -1.248 1.00 87.69 204 LEU A C 1
ATOM 1623 O O . LEU A 1 204 ? -4.331 8.413 -1.162 1.00 87.69 204 LEU A O 1
ATOM 1627 N N . GLY A 1 205 ? -2.349 7.548 -1.792 1.00 85.75 205 GLY A N 1
ATOM 1628 C CA . GLY A 1 205 ? -1.901 8.663 -2.610 1.00 85.75 205 GLY A CA 1
ATOM 1629 C C . GLY A 1 205 ? -1.623 8.195 -4.033 1.00 85.75 205 GLY A C 1
ATOM 1630 O O . GLY A 1 205 ? -1.463 6.997 -4.296 1.00 85.75 205 GLY A O 1
ATOM 1631 N N . MET A 1 206 ? -1.548 9.160 -4.944 1.00 89.25 206 MET A N 1
ATOM 1632 C CA . MET A 1 206 ? -1.151 8.929 -6.326 1.00 89.25 206 MET A CA 1
ATOM 1633 C C . MET A 1 206 ? 0.071 9.779 -6.646 1.00 89.25 206 MET A C 1
ATOM 1635 O O . MET A 1 206 ? 0.105 10.969 -6.334 1.00 89.25 206 MET A O 1
ATOM 1639 N N . GLY A 1 207 ? 1.075 9.186 -7.288 1.00 87.31 207 GLY A N 1
ATOM 1640 C CA . GLY A 1 207 ? 2.170 9.976 -7.837 1.00 87.31 207 GLY A CA 1
ATOM 1641 C C . GLY A 1 207 ? 1.843 10.630 -9.180 1.00 87.31 207 GLY A C 1
ATOM 1642 O O . GLY A 1 207 ? 0.897 10.229 -9.856 1.00 87.31 207 GLY A O 1
ATOM 1643 N N . PRO A 1 208 ? 2.688 11.574 -9.630 1.00 87.25 208 PRO A N 1
ATOM 1644 C CA . PRO A 1 208 ? 2.526 12.274 -10.910 1.00 87.25 208 PRO A CA 1
ATOM 1645 C C . PRO A 1 208 ? 2.488 11.372 -12.148 1.00 87.25 208 PRO A C 1
ATOM 1647 O O . PRO A 1 208 ? 1.929 11.748 -13.168 1.00 87.25 208 PRO A O 1
ATOM 1650 N N . ASP A 1 209 ? 3.051 10.176 -12.052 1.00 90.06 209 ASP A N 1
ATOM 1651 C CA . ASP A 1 209 ? 3.084 9.101 -13.045 1.00 90.06 209 ASP A CA 1
ATOM 1652 C C . ASP A 1 209 ? 1.867 8.159 -12.971 1.00 90.06 209 ASP A C 1
ATOM 1654 O O . ASP A 1 209 ? 1.843 7.145 -13.655 1.00 90.06 209 ASP A O 1
ATOM 1658 N N . GLY A 1 210 ? 0.869 8.443 -12.128 1.00 91.69 210 GLY A N 1
ATOM 1659 C CA . GLY A 1 210 ? -0.324 7.601 -11.976 1.00 91.69 210 GLY A CA 1
ATOM 1660 C C . GLY A 1 210 ? -0.095 6.312 -11.178 1.00 91.69 210 GLY A C 1
ATOM 1661 O O . GLY A 1 210 ? -0.976 5.452 -11.134 1.00 91.69 210 GLY A O 1
ATOM 1662 N N . HIS A 1 211 ? 1.077 6.159 -10.549 1.00 94.19 211 HIS A N 1
ATOM 1663 C CA . HIS A 1 211 ? 1.339 5.062 -9.618 1.00 94.19 211 HIS A CA 1
ATOM 1664 C C . HIS A 1 211 ? 0.524 5.243 -8.330 1.00 94.19 211 HIS A C 1
ATOM 1666 O O . HIS A 1 211 ? 0.249 6.369 -7.912 1.00 94.19 211 HIS A O 1
ATOM 1672 N N . MET A 1 212 ? 0.196 4.130 -7.685 1.00 93.25 212 MET A N 1
ATOM 1673 C CA . MET A 1 212 ? -0.464 4.069 -6.380 1.00 93.25 212 MET A CA 1
ATOM 1674 C C . MET A 1 212 ? 0.252 3.021 -5.533 1.00 93.25 212 MET A C 1
ATOM 1676 O O . MET A 1 212 ? 0.687 2.003 -6.073 1.00 93.25 212 MET A O 1
ATOM 1680 N N . ALA A 1 213 ? 0.357 3.240 -4.218 1.00 94.81 213 ALA A N 1
ATOM 1681 C CA . ALA A 1 213 ? 1.165 2.381 -3.348 1.00 94.81 213 ALA A CA 1
ATOM 1682 C C . ALA A 1 213 ? 2.603 2.285 -3.907 1.00 94.81 213 ALA A C 1
ATOM 1684 O O . ALA A 1 213 ? 3.183 3.311 -4.268 1.00 94.81 213 ALA A O 1
ATOM 1685 N N . SER A 1 214 ? 3.156 1.079 -4.056 1.00 96.12 214 SER A N 1
ATOM 1686 C CA . SER A 1 214 ? 4.358 0.855 -4.876 1.00 96.12 214 SER A CA 1
ATOM 1687 C C . SER A 1 214 ? 4.071 0.033 -6.137 1.00 96.12 214 SER A C 1
ATOM 1689 O O . SER A 1 214 ? 4.903 -0.757 -6.581 1.00 96.12 214 SER A O 1
ATOM 1691 N N . LEU A 1 215 ? 2.889 0.231 -6.727 1.00 96.50 215 LEU A N 1
ATOM 1692 C CA . LEU A 1 215 ? 2.513 -0.295 -8.036 1.00 96.50 215 LEU A CA 1
ATOM 1693 C C . LEU A 1 215 ? 2.761 0.791 -9.082 1.00 96.50 215 LEU A C 1
ATOM 1695 O O . LEU A 1 215 ? 2.032 1.782 -9.124 1.00 96.50 215 LEU A O 1
ATOM 1699 N N . PHE A 1 216 ? 3.798 0.613 -9.903 1.00 95.50 216 PHE A N 1
ATOM 1700 C CA . PHE A 1 216 ? 4.258 1.598 -10.886 1.00 95.50 216 PHE A CA 1
ATOM 1701 C C . PHE A 1 216 ? 3.859 1.224 -12.320 1.00 95.50 216 PHE A C 1
ATOM 1703 O O . PHE A 1 216 ? 3.811 0.035 -12.646 1.00 95.50 216 PHE A O 1
ATOM 1710 N N . PRO A 1 217 ? 3.617 2.212 -13.206 1.00 94.75 217 PRO A N 1
ATOM 1711 C CA . PRO A 1 217 ? 3.437 1.943 -14.628 1.00 94.75 217 PRO A CA 1
ATOM 1712 C C . PRO A 1 217 ? 4.601 1.116 -15.191 1.00 94.75 217 PRO A C 1
ATOM 1714 O O . PRO A 1 217 ? 5.768 1.365 -14.877 1.00 94.75 217 PRO A O 1
ATOM 1717 N N . GLY A 1 218 ? 4.278 0.119 -16.016 1.00 92.50 218 GLY A N 1
ATOM 1718 C CA . GLY A 1 218 ? 5.261 -0.745 -16.679 1.00 92.50 218 GLY A CA 1
ATOM 1719 C C . GLY A 1 218 ? 5.986 -1.753 -15.778 1.00 92.50 218 GLY A C 1
ATOM 1720 O O . GLY A 1 218 ? 6.829 -2.487 -16.286 1.00 92.50 218 GLY A O 1
ATOM 1721 N N . HIS A 1 219 ? 5.674 -1.815 -14.480 1.00 93.62 219 HIS A N 1
ATOM 1722 C CA . HIS A 1 219 ? 6.269 -2.781 -13.555 1.00 93.62 219 HIS A CA 1
ATOM 1723 C C . HIS A 1 219 ? 5.335 -3.982 -13.326 1.00 93.62 219 HIS A C 1
ATOM 1725 O O . HIS A 1 219 ? 4.118 -3.798 -13.247 1.00 93.62 219 HIS A O 1
ATOM 1731 N N . PRO A 1 220 ? 5.864 -5.212 -13.179 1.00 94.19 220 PRO A N 1
ATOM 1732 C CA . PRO A 1 220 ? 5.053 -6.433 -13.128 1.00 94.19 220 PRO A CA 1
ATOM 1733 C C . PRO A 1 220 ? 4.191 -6.563 -11.863 1.00 94.19 220 PRO A C 1
ATOM 1735 O O . PRO A 1 220 ? 3.209 -7.301 -11.864 1.00 94.19 220 PRO A O 1
ATOM 1738 N N . GLN A 1 221 ? 4.505 -5.835 -10.785 1.00 95.38 221 GLN A N 1
ATOM 1739 C CA . GLN A 1 221 ? 3.816 -5.930 -9.491 1.00 95.38 221 GLN A CA 1
ATOM 1740 C C . GLN A 1 221 ? 2.303 -5.669 -9.587 1.00 95.38 221 GLN A C 1
ATOM 1742 O O . GLN A 1 221 ? 1.542 -6.222 -8.796 1.00 95.38 221 GLN A O 1
ATOM 1747 N N . ILE A 1 222 ? 1.854 -4.873 -10.565 1.00 94.75 222 ILE A N 1
ATOM 1748 C CA . ILE A 1 222 ? 0.428 -4.595 -10.816 1.00 94.75 222 ILE A CA 1
ATOM 1749 C C . ILE A 1 222 ? -0.360 -5.840 -11.268 1.00 94.75 222 ILE A C 1
ATOM 1751 O O . ILE A 1 222 ? -1.581 -5.872 -11.129 1.00 94.75 222 ILE A O 1
ATOM 1755 N N . HIS A 1 223 ? 0.327 -6.869 -11.775 1.00 93.88 223 HIS A N 1
ATOM 1756 C CA . HIS A 1 223 ? -0.264 -8.115 -12.273 1.00 93.88 223 HIS A CA 1
ATOM 1757 C C . HIS A 1 223 ? -0.211 -9.269 -11.260 1.00 93.88 223 HIS A C 1
ATOM 1759 O O . HIS A 1 223 ? -0.723 -10.352 -11.535 1.00 93.88 223 HIS A O 1
ATOM 1765 N N . VAL A 1 224 ? 0.383 -9.059 -10.081 1.00 94.94 224 VAL A N 1
ATOM 1766 C CA . VAL A 1 224 ? 0.469 -10.094 -9.044 1.00 94.94 224 VAL A CA 1
ATOM 1767 C C . VAL A 1 224 ? -0.899 -10.278 -8.393 1.00 94.94 224 VAL A C 1
ATOM 1769 O O . VAL A 1 224 ? -1.425 -9.360 -7.764 1.00 94.94 224 VAL A O 1
ATOM 1772 N N . ILE A 1 225 ? -1.460 -11.483 -8.508 1.00 93.25 225 ILE A N 1
ATOM 1773 C CA . ILE A 1 225 ? -2.785 -11.821 -7.962 1.00 93.25 225 ILE A CA 1
ATOM 1774 C C . ILE A 1 225 ? -2.776 -12.992 -6.980 1.00 93.25 225 ILE A C 1
ATOM 1776 O O . ILE A 1 225 ? -3.734 -13.188 -6.239 1.00 93.25 225 ILE A O 1
ATOM 1780 N N . ASP A 1 226 ? -1.728 -13.806 -6.982 1.00 92.31 226 ASP A N 1
ATOM 1781 C CA . ASP A 1 226 ? -1.601 -15.026 -6.182 1.00 92.31 226 ASP A CA 1
ATOM 1782 C C . ASP A 1 226 ? -0.976 -14.779 -4.798 1.00 92.31 226 ASP A C 1
ATOM 1784 O O . ASP A 1 226 ? -0.994 -15.666 -3.943 1.00 92.31 226 ASP A O 1
ATOM 1788 N N . LYS A 1 227 ? -0.486 -13.559 -4.561 1.00 96.50 227 LYS A N 1
ATOM 1789 C CA . LYS A 1 227 ? 0.062 -13.076 -3.289 1.00 96.50 227 LYS A CA 1
ATOM 1790 C C . LYS A 1 227 ? -0.776 -11.936 -2.720 1.00 96.50 227 LYS A C 1
ATOM 1792 O O . LYS A 1 227 ? -1.486 -11.235 -3.446 1.00 96.50 227 LYS A O 1
ATOM 1797 N N . TRP A 1 228 ? -0.678 -11.733 -1.411 1.00 98.38 228 TRP A N 1
ATOM 1798 C CA . TRP A 1 228 ? -1.285 -10.589 -0.729 1.00 98.38 228 TRP A CA 1
ATOM 1799 C C . TRP A 1 228 ? -0.323 -9.402 -0.677 1.00 98.38 228 TRP A C 1
ATOM 1801 O O . TRP A 1 228 ? -0.736 -8.252 -0.827 1.00 98.38 228 TRP A O 1
ATOM 1811 N N . VAL A 1 229 ? 0.967 -9.689 -0.505 1.00 98.69 229 VAL A N 1
ATOM 1812 C CA . VAL A 1 229 ? 2.036 -8.692 -0.464 1.00 98.69 229 VAL A CA 1
ATOM 1813 C C . VAL A 1 229 ? 3.088 -9.058 -1.504 1.00 98.69 229 VAL A C 1
ATOM 1815 O O . VAL A 1 229 ? 3.473 -10.216 -1.653 1.00 98.69 229 VAL A O 1
ATOM 1818 N N . THR A 1 230 ? 3.564 -8.064 -2.241 1.00 98.38 230 THR A N 1
ATOM 1819 C CA . THR A 1 230 ? 4.687 -8.197 -3.169 1.00 98.38 230 THR A CA 1
ATOM 1820 C C . THR A 1 230 ? 5.752 -7.149 -2.857 1.00 98.38 230 THR A C 1
ATOM 1822 O O . THR A 1 230 ? 5.573 -6.291 -1.989 1.00 98.38 230 THR A O 1
ATOM 1825 N N . TYR A 1 231 ? 6.881 -7.224 -3.548 1.00 98.19 231 TYR A N 1
ATOM 1826 C CA . TYR A 1 231 ? 7.999 -6.309 -3.383 1.00 98.19 231 TYR A CA 1
ATOM 1827 C C . TYR A 1 231 ? 8.524 -5.821 -4.730 1.00 98.19 231 TYR A C 1
ATOM 1829 O O . TYR A 1 231 ? 8.281 -6.409 -5.787 1.00 98.19 231 TYR A O 1
ATOM 1837 N N . ILE A 1 232 ? 9.250 -4.714 -4.675 1.00 96.19 232 ILE A N 1
ATOM 1838 C CA . ILE A 1 232 ? 9.944 -4.104 -5.804 1.00 96.19 232 ILE A CA 1
ATOM 1839 C C . ILE A 1 232 ? 11.331 -3.673 -5.330 1.00 96.19 232 ILE A C 1
ATOM 1841 O O . ILE A 1 232 ? 11.476 -3.117 -4.241 1.00 96.19 232 ILE A O 1
ATOM 1845 N N . THR A 1 233 ? 12.366 -3.962 -6.116 1.00 96.62 233 THR A N 1
ATOM 1846 C CA . THR A 1 233 ? 13.766 -3.638 -5.784 1.00 96.62 233 THR A CA 1
ATOM 1847 C C . THR A 1 233 ? 14.335 -2.512 -6.644 1.00 96.62 233 THR A C 1
ATOM 1849 O O . THR A 1 233 ? 15.377 -1.943 -6.308 1.00 96.62 233 THR A O 1
ATOM 1852 N N . ASP A 1 234 ? 13.637 -2.158 -7.717 1.00 94.94 234 ASP A N 1
ATOM 1853 C CA . ASP A 1 234 ? 14.057 -1.253 -8.779 1.00 94.94 234 ASP A CA 1
ATOM 1854 C C . ASP A 1 234 ? 13.065 -0.102 -9.008 1.00 94.94 234 ASP A C 1
ATOM 1856 O O . ASP A 1 234 ? 13.033 0.464 -10.099 1.00 94.94 234 ASP A O 1
ATOM 1860 N N . SER A 1 235 ? 12.314 0.304 -7.969 1.00 92.56 235 SER A N 1
ATOM 1861 C CA . SER A 1 235 ? 11.353 1.414 -8.067 1.00 92.56 235 SER A CA 1
ATOM 1862 C C . SER A 1 235 ? 11.981 2.626 -8.770 1.00 92.56 235 SER A C 1
ATOM 1864 O O . SER A 1 235 ? 13.102 3.035 -8.424 1.00 92.56 235 SER A O 1
ATOM 1866 N N . PRO A 1 236 ? 11.258 3.263 -9.710 1.00 90.19 236 PRO A N 1
ATOM 1867 C CA . PRO A 1 236 ? 11.757 4.428 -10.435 1.00 90.19 236 PRO A CA 1
ATOM 1868 C C . PRO A 1 236 ? 11.936 5.642 -9.513 1.00 90.19 236 PRO A C 1
ATOM 1870 O O . PRO A 1 236 ? 12.569 6.624 -9.899 1.00 90.19 236 PRO A O 1
ATOM 1873 N N . LYS A 1 237 ? 11.402 5.577 -8.286 1.00 84.38 237 LYS A N 1
ATOM 1874 C CA . LYS A 1 237 ? 11.518 6.608 -7.254 1.00 84.38 237 LYS A CA 1
ATOM 1875 C C . LYS A 1 237 ? 12.329 6.100 -6.060 1.00 84.38 237 LYS A C 1
ATOM 1877 O O . LYS A 1 237 ? 12.075 4.979 -5.608 1.00 84.38 237 LYS A O 1
ATOM 1882 N N . PRO A 1 238 ? 13.255 6.907 -5.509 1.00 82.00 238 PRO A N 1
ATOM 1883 C CA . PRO A 1 238 ? 13.947 6.561 -4.275 1.00 82.00 238 PRO A CA 1
ATOM 1884 C C . PRO A 1 238 ? 12.981 6.577 -3.070 1.00 82.00 238 PRO A C 1
ATOM 1886 O O . PRO A 1 238 ? 11.950 7.253 -3.121 1.00 82.00 238 PRO A O 1
ATOM 1889 N N . PRO A 1 239 ? 13.280 5.829 -1.998 1.00 91.31 239 PRO A N 1
ATOM 1890 C CA . PRO A 1 239 ? 14.124 4.634 -1.976 1.00 91.31 239 PRO A CA 1
ATOM 1891 C C . PRO A 1 239 ? 13.599 3.549 -2.932 1.00 91.31 239 PRO A C 1
ATOM 1893 O O . PRO A 1 239 ? 12.386 3.376 -3.087 1.00 91.31 239 PRO A O 1
ATOM 1896 N N . ARG A 1 240 ? 14.523 2.834 -3.594 1.00 94.62 240 ARG A N 1
ATOM 1897 C CA . ARG A 1 240 ? 14.196 1.874 -4.668 1.00 94.62 240 ARG A CA 1
ATOM 1898 C C . ARG A 1 240 ? 13.503 0.604 -4.179 1.00 94.62 240 ARG A C 1
ATOM 1900 O O . ARG A 1 240 ? 12.701 0.022 -4.901 1.00 94.62 240 ARG A O 1
ATOM 1907 N N . LYS A 1 241 ? 13.845 0.161 -2.972 1.00 97.50 241 LYS A N 1
ATOM 1908 C CA . LYS A 1 241 ? 13.352 -1.089 -2.402 1.00 97.50 241 LYS A CA 1
ATOM 1909 C C . LYS A 1 241 ? 12.100 -0.827 -1.583 1.00 97.50 241 LYS A C 1
ATOM 1911 O O . LYS A 1 241 ? 12.133 -0.005 -0.667 1.00 97.50 241 LYS A O 1
ATOM 1916 N N . ARG A 1 242 ? 11.002 -1.494 -1.924 1.00 98.00 242 ARG A N 1
ATOM 1917 C CA . ARG A 1 242 ? 9.692 -1.293 -1.297 1.00 98.00 242 ARG A CA 1
ATOM 1918 C C . ARG A 1 242 ? 8.932 -2.606 -1.201 1.00 98.00 242 ARG A C 1
ATOM 1920 O O . ARG A 1 242 ? 9.138 -3.498 -2.024 1.00 98.00 242 ARG A O 1
ATOM 1927 N N . ILE A 1 243 ? 8.027 -2.693 -0.235 1.00 98.31 243 ILE A N 1
ATOM 1928 C CA . ILE A 1 243 ? 6.950 -3.686 -0.247 1.00 98.31 243 ILE A CA 1
ATOM 1929 C C . ILE A 1 243 ? 5.623 -2.999 -0.550 1.00 98.31 243 ILE A C 1
ATOM 1931 O O . ILE A 1 243 ? 5.482 -1.802 -0.308 1.00 98.31 243 ILE A O 1
ATOM 1935 N N . THR A 1 244 ? 4.648 -3.744 -1.056 1.00 98.25 244 THR A N 1
ATOM 1936 C CA . THR A 1 244 ? 3.307 -3.229 -1.344 1.00 98.25 244 THR A CA 1
ATOM 1937 C C . THR A 1 244 ? 2.270 -4.333 -1.292 1.00 98.25 244 THR A C 1
ATOM 1939 O O . THR A 1 244 ? 2.529 -5.470 -1.689 1.00 98.25 244 THR A O 1
ATOM 1942 N N . PHE A 1 245 ? 1.063 -3.989 -0.866 1.00 98.62 245 PHE A N 1
ATOM 1943 C CA . PHE A 1 245 ? -0.119 -4.778 -1.158 1.00 98.62 245 PHE A CA 1
ATOM 1944 C C . PHE A 1 245 ? -0.279 -4.912 -2.664 1.00 98.62 245 PHE A C 1
ATOM 1946 O O . PHE A 1 245 ? 0.012 -3.987 -3.433 1.00 98.62 245 PHE A O 1
ATOM 1953 N N . THR A 1 246 ? -0.726 -6.092 -3.074 1.00 98.25 246 THR A N 1
ATOM 1954 C CA . THR A 1 246 ? -1.097 -6.354 -4.458 1.00 98.25 246 THR A CA 1
ATOM 1955 C C . THR A 1 246 ? -2.408 -5.647 -4.788 1.00 98.25 246 THR A C 1
ATOM 1957 O O . THR A 1 246 ? -3.207 -5.331 -3.900 1.00 98.25 246 THR A O 1
ATOM 1960 N N . LEU A 1 247 ? -2.655 -5.393 -6.075 1.00 96.88 247 LEU A N 1
ATOM 1961 C CA . LEU A 1 247 ? -3.881 -4.726 -6.515 1.00 96.88 247 LEU A CA 1
ATOM 1962 C C . LEU A 1 247 ? -5.159 -5.420 -6.002 1.00 96.88 247 LEU A C 1
ATOM 1964 O O . LEU A 1 247 ? -6.063 -4.710 -5.563 1.00 96.88 247 LEU A O 1
ATOM 1968 N N . PRO A 1 248 ? -5.266 -6.765 -5.978 1.00 96.88 248 PRO A N 1
ATOM 1969 C CA . PRO A 1 248 ? -6.448 -7.409 -5.419 1.00 96.88 248 PRO A CA 1
ATOM 1970 C C . PRO A 1 248 ? -6.650 -7.173 -3.923 1.00 96.88 248 PRO A C 1
ATOM 1972 O O . PRO A 1 248 ? -7.791 -7.024 -3.498 1.00 96.88 248 PRO A O 1
ATOM 1975 N N . VAL A 1 249 ? -5.577 -7.087 -3.128 1.00 97.69 249 VAL A N 1
ATOM 1976 C CA . VAL A 1 249 ? -5.689 -6.731 -1.704 1.00 97.69 249 VAL A CA 1
ATOM 1977 C C . VAL A 1 249 ? -6.180 -5.299 -1.549 1.00 97.69 249 VAL A C 1
ATOM 1979 O O . VAL A 1 249 ? -7.110 -5.071 -0.782 1.00 97.69 249 VAL A O 1
ATOM 1982 N N . ILE A 1 250 ? -5.622 -4.363 -2.328 1.00 96.94 250 ILE A N 1
ATOM 1983 C CA . ILE A 1 250 ? -6.090 -2.971 -2.344 1.00 96.94 250 ILE A CA 1
ATOM 1984 C C . ILE A 1 250 ? -7.585 -2.917 -2.697 1.00 96.94 250 ILE A C 1
ATOM 1986 O O . ILE A 1 250 ? -8.384 -2.318 -1.989 1.00 96.94 250 ILE A O 1
ATOM 1990 N N . ASN A 1 251 ? -8.012 -3.620 -3.743 1.00 96.12 251 ASN A N 1
ATOM 1991 C CA . ASN A 1 251 ? -9.407 -3.595 -4.189 1.00 96.12 251 ASN A CA 1
ATOM 1992 C C . ASN A 1 251 ? -10.365 -4.456 -3.334 1.00 96.12 251 ASN A C 1
ATOM 1994 O O . ASN A 1 251 ? -11.568 -4.502 -3.611 1.00 96.12 251 ASN A O 1
ATOM 1998 N N . SER A 1 252 ? -9.855 -5.148 -2.309 1.00 95.62 252 SER A N 1
ATOM 1999 C CA . SER A 1 252 ? -10.656 -5.944 -1.367 1.00 95.62 252 SER A CA 1
ATOM 2000 C C . SER A 1 252 ? -11.145 -5.144 -0.160 1.00 95.62 252 SER A C 1
ATOM 2002 O O . SER A 1 252 ? -11.999 -5.641 0.579 1.00 95.62 252 SER A O 1
ATOM 2004 N N . ALA A 1 253 ? -10.638 -3.924 0.051 1.00 91.88 253 ALA A N 1
ATOM 2005 C CA . ALA A 1 253 ? -11.114 -3.054 1.119 1.00 91.88 253 ALA A CA 1
ATOM 2006 C C . ALA A 1 253 ? -12.560 -2.595 0.912 1.00 91.88 253 ALA A C 1
ATOM 2008 O O . ALA A 1 253 ? -13.033 -2.453 -0.218 1.00 91.88 253 ALA A O 1
ATOM 2009 N N . LEU A 1 254 ? -13.260 -2.337 2.021 1.00 87.12 254 LEU A N 1
ATOM 2010 C CA . LEU A 1 254 ? -14.603 -1.760 1.984 1.00 87.12 254 LEU A CA 1
ATOM 2011 C C . LEU A 1 254 ? -14.566 -0.364 1.369 1.00 87.12 254 LEU A C 1
ATOM 2013 O O . LEU A 1 254 ? -15.312 -0.089 0.429 1.00 87.12 254 LEU A O 1
ATOM 2017 N N . TYR A 1 255 ? -13.647 0.468 1.851 1.00 89.00 255 TYR A N 1
ATOM 2018 C CA . TYR A 1 255 ? -13.453 1.830 1.385 1.00 89.00 255 TYR A CA 1
ATOM 2019 C C . TYR A 1 255 ? -12.011 2.060 0.952 1.00 89.00 255 TYR A C 1
ATOM 2021 O O . TYR A 1 255 ? -11.072 1.784 1.700 1.00 89.00 255 TYR A O 1
ATOM 2029 N N . ASN A 1 256 ? -11.846 2.656 -0.224 1.00 91.50 256 ASN A N 1
ATOM 2030 C CA . ASN A 1 256 ? -10.567 3.203 -0.654 1.00 91.50 256 ASN A CA 1
ATOM 2031 C C . ASN A 1 256 ? -10.684 4.706 -0.835 1.00 91.50 256 ASN A C 1
ATOM 2033 O O . ASN A 1 256 ? -11.533 5.184 -1.580 1.00 91.50 256 ASN A O 1
ATOM 2037 N N . LEU A 1 257 ? -9.814 5.451 -0.162 1.00 90.06 257 LEU A N 1
ATOM 2038 C CA . LEU A 1 257 ? -9.745 6.899 -0.257 1.00 90.06 257 LEU A CA 1
ATOM 2039 C C . LEU A 1 257 ? -8.415 7.287 -0.891 1.00 90.06 257 LEU A C 1
ATOM 2041 O O . LEU A 1 257 ? -7.358 7.122 -0.288 1.00 90.06 257 LEU A O 1
ATOM 2045 N N . MET A 1 258 ? -8.487 7.832 -2.096 1.00 87.88 258 MET A N 1
ATOM 2046 C CA . MET A 1 258 ? -7.369 8.398 -2.831 1.00 87.88 258 MET A CA 1
ATOM 2047 C C . MET A 1 258 ? -7.333 9.911 -2.618 1.00 87.88 258 MET A C 1
ATOM 2049 O O . MET A 1 258 ? -8.268 10.602 -3.018 1.00 87.88 258 MET A O 1
ATOM 2053 N N . ALA A 1 259 ? -6.276 10.442 -2.003 1.00 85.12 259 ALA A N 1
ATOM 2054 C CA . ALA A 1 259 ? -6.078 11.888 -1.911 1.00 85.12 259 ALA A CA 1
ATOM 2055 C C . ALA A 1 259 ? -4.862 12.324 -2.733 1.00 85.12 259 ALA A C 1
ATOM 2057 O O . ALA A 1 259 ? -3.762 11.791 -2.569 1.00 85.12 259 ALA A O 1
ATOM 2058 N N . VAL A 1 260 ? -5.063 13.309 -3.608 1.00 83.56 260 VAL A N 1
ATOM 2059 C CA . VAL A 1 260 ? -4.021 13.831 -4.496 1.00 83.56 260 VAL A CA 1
ATOM 2060 C C . VAL A 1 260 ? -4.003 15.350 -4.414 1.00 83.56 260 VAL A C 1
ATOM 2062 O O . VAL A 1 260 ? -5.004 16.014 -4.684 1.00 83.56 260 VAL A O 1
ATOM 2065 N N . CYS A 1 261 ? -2.834 15.881 -4.072 1.00 79.31 261 CYS A N 1
ATOM 2066 C CA . CYS A 1 261 ? -2.528 17.302 -4.151 1.00 79.31 261 CYS A CA 1
ATOM 2067 C C . CYS A 1 261 ? -1.404 17.496 -5.171 1.00 79.31 261 CYS A C 1
ATOM 2069 O O . CYS A 1 261 ? -0.516 16.645 -5.267 1.00 79.31 261 CYS A O 1
ATOM 2071 N N . ASP A 1 262 ? -1.436 18.594 -5.920 1.00 77.00 262 ASP A N 1
ATOM 2072 C CA . ASP A 1 262 ? -0.419 18.902 -6.931 1.00 77.00 262 ASP A CA 1
ATOM 2073 C C . ASP A 1 262 ? 0.303 20.208 -6.591 1.00 77.00 262 ASP A C 1
ATOM 2075 O O . ASP A 1 262 ? -0.313 21.201 -6.211 1.00 77.00 262 ASP A O 1
ATOM 2079 N N . ASP A 1 263 ? 1.621 20.222 -6.768 1.00 70.81 263 ASP A N 1
ATOM 2080 C CA . ASP A 1 263 ? 2.487 21.388 -6.568 1.00 70.81 263 ASP A CA 1
ATOM 2081 C C . ASP A 1 263 ? 2.623 22.256 -7.836 1.00 70.81 263 ASP A C 1
ATOM 2083 O O . ASP A 1 263 ? 3.585 23.007 -7.993 1.00 70.81 263 ASP A O 1
ATOM 2087 N N . HIS A 1 264 ? 1.639 22.174 -8.738 1.00 64.19 264 HIS A N 1
ATOM 2088 C CA . HIS A 1 264 ? 1.576 22.856 -10.033 1.00 64.19 264 HIS A CA 1
ATOM 2089 C C . HIS A 1 264 ? 2.621 22.391 -11.060 1.00 64.19 264 HIS A C 1
ATOM 2091 O O . HIS A 1 264 ? 2.942 23.122 -12.000 1.00 64.19 264 HIS A O 1
ATOM 2097 N N . THR A 1 265 ? 3.124 21.160 -10.942 1.00 69.38 265 THR A N 1
ATOM 2098 C CA . THR A 1 265 ? 4.046 20.557 -11.923 1.00 69.38 265 THR A CA 1
ATOM 2099 C C . THR A 1 265 ? 3.340 20.025 -13.181 1.00 69.38 265 THR A C 1
ATOM 2101 O O . THR A 1 265 ? 3.992 19.505 -14.089 1.00 69.38 265 THR A O 1
ATOM 2104 N N . GLU A 1 266 ? 2.010 20.169 -13.263 1.00 80.44 266 GLU A N 1
ATOM 2105 C CA . GLU A 1 266 ? 1.096 19.683 -14.313 1.00 80.44 266 GLU A CA 1
ATOM 2106 C C . GLU A 1 266 ? 1.055 18.161 -14.529 1.00 80.44 266 GLU A C 1
ATOM 2108 O O . GLU A 1 266 ? 0.170 17.680 -15.244 1.00 80.44 266 GLU A O 1
ATOM 2113 N N . GLN A 1 267 ? 1.964 17.385 -13.939 1.00 84.56 267 GLN A N 1
ATOM 2114 C CA . GLN A 1 267 ? 2.044 15.945 -14.175 1.00 84.56 267 GLN A CA 1
ATOM 2115 C C . GLN A 1 267 ? 0.891 15.188 -13.508 1.00 84.56 267 GLN A C 1
ATOM 2117 O O . GLN A 1 267 ? 0.227 14.413 -14.199 1.00 84.56 267 GLN A O 1
ATOM 2122 N N . CYS A 1 268 ? 0.575 15.454 -12.231 1.00 86.38 268 CYS A N 1
ATOM 2123 C CA . CYS A 1 268 ? -0.572 14.806 -11.583 1.00 86.38 268 CYS A CA 1
ATOM 2124 C C . CYS A 1 268 ? -1.895 15.121 -12.308 1.00 86.38 268 CYS A C 1
ATOM 2126 O O . CYS A 1 268 ? -2.620 14.172 -12.608 1.00 86.38 268 CYS A O 1
ATOM 2128 N N . PRO A 1 269 ? -2.203 16.381 -12.695 1.00 89.31 269 PRO A N 1
ATOM 2129 C CA . PRO A 1 269 ? -3.405 16.689 -13.470 1.00 89.31 269 PRO A CA 1
ATOM 2130 C C . PRO A 1 269 ? -3.501 15.937 -14.798 1.00 89.31 269 PRO A C 1
ATOM 2132 O O . PRO A 1 269 ? -4.593 15.542 -15.200 1.00 89.31 269 PRO A O 1
ATOM 2135 N N . ARG A 1 270 ? -2.376 15.726 -15.500 1.00 93.50 270 ARG A N 1
ATOM 2136 C CA . ARG A 1 270 ? -2.366 14.932 -16.743 1.00 93.50 270 ARG A CA 1
ATOM 2137 C C . ARG A 1 270 ? -2.720 13.480 -16.455 1.00 93.50 270 ARG A C 1
ATOM 2139 O O . ARG A 1 270 ? -3.616 12.955 -17.102 1.00 93.50 270 ARG A O 1
ATOM 2146 N N . SER A 1 271 ? -2.081 12.866 -15.464 1.00 92.88 271 SER A N 1
ATOM 2147 C CA . SER A 1 271 ? -2.372 11.481 -15.078 1.00 92.88 271 SER A CA 1
ATOM 2148 C C . SER A 1 271 ? -3.817 11.305 -14.600 1.00 92.88 271 SER A C 1
ATOM 2150 O O . SER A 1 271 ? -4.472 10.349 -14.997 1.00 92.88 271 SER A O 1
ATOM 2152 N N . ILE A 1 272 ? -4.364 12.263 -13.845 1.00 92.88 272 ILE A N 1
ATOM 2153 C CA . ILE A 1 272 ? -5.784 12.284 -13.453 1.00 92.88 272 ILE A CA 1
ATOM 2154 C C . ILE A 1 272 ? -6.695 12.339 -14.688 1.00 92.88 272 ILE A C 1
ATOM 2156 O O . ILE A 1 272 ? -7.650 11.571 -14.782 1.00 92.88 272 ILE A O 1
ATOM 2160 N N . ALA A 1 273 ? -6.400 13.205 -15.661 1.00 94.38 273 ALA A N 1
ATOM 2161 C CA . ALA A 1 273 ? -7.174 13.272 -16.899 1.00 94.38 273 ALA A CA 1
ATOM 2162 C C . ALA A 1 273 ? -7.102 11.956 -17.699 1.00 94.38 273 ALA A C 1
ATOM 2164 O O . ALA A 1 273 ? -8.129 11.488 -18.184 1.00 94.38 273 ALA A O 1
ATOM 2165 N N . GLU A 1 274 ? -5.929 11.324 -17.790 1.00 94.88 274 GLU A N 1
ATOM 2166 C CA . GLU A 1 274 ? -5.767 10.012 -18.432 1.00 94.88 274 GLU A CA 1
ATOM 2167 C C . GLU A 1 274 ? -6.593 8.914 -17.741 1.00 94.88 274 GLU A C 1
ATOM 2169 O O . GLU A 1 274 ? -7.193 8.073 -18.412 1.00 94.88 274 GLU A O 1
ATOM 2174 N N . ILE A 1 275 ? -6.679 8.944 -16.409 1.00 93.19 275 ILE A N 1
ATOM 2175 C CA . ILE A 1 275 ? -7.494 8.006 -15.628 1.00 93.19 275 ILE A CA 1
ATOM 2176 C C . ILE A 1 275 ? -8.986 8.226 -15.910 1.00 93.19 275 ILE A C 1
ATOM 2178 O O . ILE A 1 275 ? -9.667 7.309 -16.359 1.00 93.19 275 ILE A O 1
ATOM 2182 N N . PHE A 1 276 ? -9.502 9.439 -15.695 1.00 92.12 276 PHE A N 1
ATOM 2183 C CA . PHE A 1 276 ? -10.951 9.675 -15.695 1.00 92.12 276 PHE A CA 1
ATOM 2184 C C . PHE A 1 276 ? -11.560 9.932 -17.077 1.00 92.12 276 PHE A C 1
ATOM 2186 O O . PHE A 1 276 ? -12.719 9.585 -17.299 1.00 92.12 276 PHE A O 1
ATOM 2193 N N . LYS A 1 277 ? -10.820 10.542 -18.012 1.00 93.19 277 LYS A N 1
ATOM 2194 C CA . LYS A 1 277 ? -11.330 10.846 -19.364 1.00 93.19 277 LYS A CA 1
ATOM 2195 C C . LYS A 1 277 ? -11.022 9.737 -20.357 1.00 93.19 277 LYS A C 1
ATOM 2197 O O . LYS A 1 277 ? -11.869 9.421 -21.189 1.00 93.19 277 LYS A O 1
ATOM 2202 N N . ASN A 1 278 ? -9.829 9.152 -20.263 1.00 90.25 278 ASN A N 1
ATOM 2203 C CA . ASN A 1 278 ? -9.349 8.180 -21.245 1.00 90.25 278 ASN A CA 1
ATOM 2204 C C . ASN A 1 278 ? -9.420 6.731 -20.747 1.00 90.25 278 ASN A C 1
ATOM 2206 O O . ASN A 1 278 ? -9.180 5.822 -21.539 1.00 90.25 278 ASN A O 1
ATOM 2210 N N . ASN A 1 279 ? -9.759 6.505 -19.470 1.00 88.06 279 ASN A N 1
ATOM 2211 C CA . ASN A 1 279 ? -9.776 5.181 -18.844 1.00 88.06 279 ASN A CA 1
ATOM 2212 C C . ASN A 1 279 ? -8.464 4.412 -19.090 1.00 88.06 279 ASN A C 1
ATOM 2214 O O . ASN A 1 279 ? -8.461 3.243 -19.487 1.00 88.06 279 ASN A O 1
ATOM 2218 N N . ASN A 1 280 ? -7.328 5.100 -18.939 1.00 90.62 280 ASN A N 1
ATOM 2219 C CA . ASN A 1 280 ? -6.021 4.544 -19.258 1.00 90.62 280 ASN A CA 1
ATOM 2220 C C . ASN A 1 280 ? -5.563 3.541 -18.184 1.00 90.62 280 ASN A C 1
ATOM 2222 O O . ASN A 1 280 ? -4.835 3.885 -17.253 1.00 90.62 280 ASN A O 1
ATOM 2226 N N . LEU A 1 281 ? -5.960 2.275 -18.349 1.00 89.94 281 LEU A N 1
ATOM 2227 C CA . LEU A 1 281 ? -5.652 1.177 -17.422 1.00 89.94 281 LEU A CA 1
ATOM 2228 C C . LEU A 1 281 ? -4.155 0.837 -17.309 1.00 89.94 281 LEU A C 1
ATOM 2230 O O . LEU A 1 281 ? -3.785 0.059 -16.430 1.00 89.94 281 LEU A O 1
ATOM 2234 N N . ALA A 1 282 ? -3.289 1.414 -18.152 1.00 91.12 282 ALA A N 1
ATOM 2235 C CA . ALA A 1 282 ? -1.839 1.299 -17.986 1.00 91.12 282 ALA A CA 1
ATOM 2236 C C . ALA A 1 282 ? -1.327 2.082 -16.764 1.00 91.12 282 ALA A C 1
ATOM 2238 O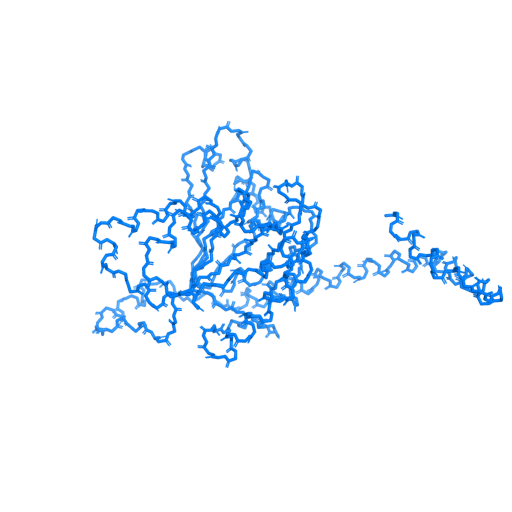 O . ALA A 1 282 ? -0.226 1.814 -16.279 1.00 91.12 282 ALA A O 1
ATOM 2239 N N . LEU A 1 283 ? -2.116 3.038 -16.260 1.00 93.75 283 LEU A N 1
ATOM 2240 C CA . LEU A 1 283 ? -1.844 3.729 -15.007 1.00 93.75 283 LEU A CA 1
ATOM 2241 C C . LEU A 1 283 ? -2.384 2.892 -13.836 1.00 93.75 283 LEU A C 1
ATOM 2243 O O . LEU A 1 283 ? -3.585 2.622 -13.785 1.00 93.75 283 LEU A O 1
ATOM 2247 N N . PRO A 1 284 ? -1.542 2.495 -12.866 1.00 95.50 284 PRO A N 1
ATOM 2248 C CA . PRO A 1 284 ? -1.969 1.675 -11.732 1.00 95.50 284 PRO A CA 1
ATOM 2249 C C . PRO A 1 284 ? -3.178 2.235 -10.979 1.00 95.50 284 PRO A C 1
ATOM 2251 O O . PRO A 1 284 ? -4.104 1.486 -10.676 1.00 95.50 284 PRO A O 1
ATOM 2254 N N . ALA A 1 285 ? -3.227 3.549 -10.746 1.00 94.25 285 ALA A N 1
ATOM 2255 C CA . ALA A 1 285 ? -4.338 4.182 -10.042 1.00 94.25 285 ALA A CA 1
ATOM 2256 C C . ALA A 1 285 ? -5.673 4.144 -10.817 1.00 94.25 285 ALA A C 1
ATOM 2258 O O . ALA A 1 285 ? -6.724 4.211 -10.187 1.00 94.25 285 ALA A O 1
ATOM 2259 N N . ALA A 1 286 ? -5.664 3.952 -12.146 1.00 94.88 286 ALA A N 1
ATOM 2260 C CA . ALA A 1 286 ? -6.889 3.733 -12.930 1.00 94.88 286 ALA A CA 1
ATOM 2261 C C . ALA A 1 286 ? -7.595 2.411 -12.587 1.00 94.88 286 ALA A C 1
ATOM 2263 O O . ALA A 1 286 ? -8.758 2.219 -12.926 1.00 94.88 286 ALA A O 1
ATOM 2264 N N . ASN A 1 287 ? -6.883 1.482 -11.943 1.00 94.81 287 ASN A N 1
ATOM 2265 C CA . ASN A 1 287 ? -7.402 0.174 -11.559 1.00 94.81 287 ASN A CA 1
ATOM 2266 C C . ASN A 1 287 ? -7.898 0.141 -10.102 1.00 94.81 287 ASN A C 1
ATOM 2268 O O . ASN A 1 287 ? -8.298 -0.927 -9.630 1.00 94.81 287 ASN A O 1
ATOM 2272 N N . LEU A 1 288 ? -7.836 1.268 -9.381 1.00 94.12 288 LEU A N 1
ATOM 2273 C CA . LEU A 1 288 ? -8.297 1.372 -8.000 1.00 94.12 288 LEU A CA 1
ATOM 2274 C C . LEU A 1 288 ? -9.804 1.161 -7.935 1.00 94.12 288 LEU A C 1
ATOM 2276 O O . LEU A 1 288 ? -10.541 1.897 -8.579 1.00 94.12 288 LEU A O 1
ATOM 2280 N N . THR A 1 289 ? -10.242 0.211 -7.110 1.00 93.81 289 THR A N 1
ATOM 2281 C CA . THR A 1 289 ? -11.658 0.047 -6.769 1.00 93.81 289 THR A CA 1
ATOM 2282 C C . THR A 1 289 ? -11.860 -0.296 -5.303 1.00 93.81 289 THR A C 1
ATOM 2284 O O . THR A 1 289 ? -10.883 -0.512 -4.601 1.00 93.81 289 THR A O 1
ATOM 2287 N N . ALA A 1 290 ? -13.098 -0.420 -4.824 1.00 90.19 290 ALA A N 1
ATOM 2288 C CA . ALA A 1 290 ? -13.398 -0.925 -3.476 1.00 90.19 290 ALA A CA 1
ATOM 2289 C C . ALA A 1 290 ? -14.675 -1.784 -3.455 1.00 90.19 290 ALA A C 1
ATOM 2291 O O . ALA A 1 290 ? -15.407 -1.820 -4.444 1.00 90.19 290 ALA A O 1
ATOM 2292 N N . GLN A 1 291 ? -14.957 -2.471 -2.341 1.00 88.56 291 GLN A N 1
ATOM 2293 C CA . GLN A 1 291 ? -16.198 -3.251 -2.186 1.00 88.56 291 GLN A CA 1
ATOM 2294 C C . GLN A 1 291 ? -17.438 -2.376 -2.037 1.00 88.56 291 GLN A C 1
ATOM 2296 O O . GLN A 1 291 ? -18.513 -2.739 -2.513 1.00 88.56 291 GLN A O 1
ATOM 2301 N N . VAL A 1 292 ? -17.303 -1.269 -1.303 1.00 87.25 292 VAL A N 1
ATOM 2302 C CA . VAL A 1 292 ? -18.409 -0.357 -1.010 1.00 87.25 292 VAL A CA 1
ATOM 2303 C C . VAL A 1 292 ? -18.238 0.922 -1.805 1.00 87.25 292 VAL A C 1
ATOM 2305 O O . VAL A 1 292 ? -19.124 1.268 -2.582 1.00 87.25 292 VAL A O 1
ATOM 2308 N N . GLU A 1 293 ? -17.115 1.621 -1.627 1.00 89.19 293 GLU A N 1
ATOM 2309 C CA . GLU A 1 293 ? -16.903 2.907 -2.288 1.00 89.19 293 GLU A CA 1
ATOM 2310 C C . GLU A 1 293 ? -15.419 3.255 -2.445 1.00 89.19 293 GLU A C 1
ATOM 2312 O O . GLU A 1 293 ? -14.626 3.175 -1.503 1.00 89.19 293 GLU A O 1
ATOM 2317 N N . GLU A 1 294 ? -15.054 3.671 -3.655 1.00 90.12 294 GLU A N 1
ATOM 2318 C CA . GLU A 1 294 ? -13.794 4.345 -3.954 1.00 90.12 294 GLU A CA 1
ATOM 2319 C C . GLU A 1 294 ? -14.040 5.861 -3.999 1.00 90.12 294 GLU A C 1
ATOM 2321 O O . GLU A 1 294 ? -14.953 6.342 -4.670 1.00 90.12 294 GLU A O 1
ATOM 2326 N N . MET A 1 295 ? -13.241 6.634 -3.270 1.00 91.94 295 MET A N 1
ATOM 2327 C CA . MET A 1 295 ? -13.389 8.085 -3.152 1.00 91.94 295 MET A CA 1
ATOM 2328 C C . MET A 1 295 ? -12.102 8.780 -3.572 1.00 91.94 295 MET A C 1
ATOM 2330 O O . MET A 1 295 ? -11.022 8.418 -3.109 1.00 91.94 295 MET A O 1
ATOM 2334 N N . TRP A 1 296 ? -12.222 9.821 -4.395 1.00 91.12 296 TRP A N 1
ATOM 2335 C CA . TRP A 1 296 ? -11.100 10.654 -4.821 1.00 91.12 296 TRP A CA 1
ATOM 2336 C C . TRP A 1 296 ? -11.246 12.075 -4.280 1.00 91.12 296 TRP A C 1
ATOM 2338 O O . TRP A 1 296 ? -12.194 12.787 -4.608 1.00 91.12 296 TRP A O 1
ATOM 2348 N N . TYR A 1 297 ? -10.278 12.497 -3.471 1.00 87.06 297 TYR A N 1
ATOM 2349 C CA . TYR A 1 297 ? -10.148 13.858 -2.969 1.00 87.06 297 TYR A CA 1
ATOM 2350 C C . TYR A 1 297 ? -9.008 14.550 -3.704 1.00 87.06 297 TYR A C 1
ATOM 2352 O O . TYR A 1 297 ? -7.837 14.219 -3.524 1.00 87.06 297 TYR A O 1
ATOM 2360 N N . LEU A 1 298 ? -9.372 15.513 -4.542 1.00 85.69 298 LEU A N 1
ATOM 2361 C CA . LEU A 1 298 ? -8.444 16.278 -5.360 1.00 85.69 298 LEU A CA 1
ATOM 2362 C C . LEU A 1 298 ? -8.458 17.731 -4.902 1.00 85.69 298 LEU A C 1
ATOM 2364 O O . LEU A 1 298 ? -9.533 18.306 -4.706 1.00 85.69 298 LEU A O 1
ATOM 2368 N N . ASP A 1 299 ? -7.284 18.338 -4.760 1.00 83.06 299 ASP A N 1
ATOM 2369 C CA . ASP A 1 299 ? -7.218 19.794 -4.691 1.00 83.06 299 ASP A CA 1
ATOM 2370 C C . ASP A 1 299 ? -7.490 20.425 -6.071 1.00 83.06 299 ASP A C 1
ATOM 2372 O O . ASP A 1 299 ? -7.585 19.754 -7.106 1.00 83.06 299 ASP A O 1
ATOM 2376 N N . GLN A 1 300 ? -7.654 21.750 -6.096 1.00 88.88 300 GLN A N 1
ATOM 2377 C CA . GLN A 1 300 ? -7.971 22.466 -7.332 1.00 88.88 300 GLN A CA 1
ATOM 2378 C C . GLN A 1 300 ? -6.870 22.312 -8.396 1.00 88.88 300 GLN A C 1
ATOM 2380 O O . GLN A 1 300 ? -7.171 22.309 -9.590 1.00 88.88 300 GLN A O 1
ATOM 2385 N N . ALA A 1 301 ? -5.607 22.185 -7.977 1.00 85.56 301 ALA A N 1
ATOM 2386 C CA . ALA A 1 301 ? -4.480 22.022 -8.883 1.00 85.56 301 ALA A CA 1
ATOM 2387 C C . ALA A 1 301 ? -4.524 20.644 -9.558 1.00 85.56 301 ALA A C 1
ATOM 2389 O O . ALA A 1 301 ? -4.539 20.579 -10.788 1.00 85.56 301 ALA A O 1
ATOM 2390 N N . ALA A 1 302 ? -4.655 19.570 -8.776 1.00 85.12 302 ALA A N 1
ATOM 2391 C CA . ALA A 1 302 ? -4.775 18.189 -9.228 1.00 85.12 302 ALA A CA 1
ATOM 2392 C C . ALA A 1 302 ? -5.981 17.994 -10.166 1.00 85.12 302 ALA A C 1
ATOM 2394 O O . ALA A 1 302 ? -5.874 17.323 -11.191 1.00 85.12 302 ALA A O 1
ATOM 2395 N N . ALA A 1 303 ? -7.109 18.649 -9.879 1.00 90.19 303 ALA A N 1
ATOM 2396 C CA . ALA A 1 303 ? -8.319 18.578 -10.700 1.00 90.19 303 ALA A CA 1
ATOM 2397 C C . ALA A 1 303 ? -8.296 19.467 -11.964 1.00 90.19 303 ALA A C 1
ATOM 2399 O O . ALA A 1 303 ? -9.245 19.437 -12.745 1.00 90.19 303 ALA A O 1
ATOM 2400 N N . SER A 1 304 ? -7.242 20.256 -12.207 1.00 92.38 304 SER A N 1
ATOM 2401 C CA . SER A 1 304 ? -7.232 21.313 -13.240 1.00 92.38 304 SER A CA 1
ATOM 2402 C C . SER A 1 304 ? -7.421 20.847 -14.691 1.00 92.38 304 SER A C 1
ATOM 2404 O O . SER A 1 304 ? -7.670 21.677 -15.567 1.00 92.38 304 SER A O 1
ATOM 2406 N N . LYS A 1 305 ? -7.300 19.542 -14.967 1.00 90.62 305 LYS A N 1
ATOM 2407 C CA . LYS A 1 305 ? -7.494 18.950 -16.302 1.00 90.62 305 LYS A CA 1
ATOM 2408 C C . LYS A 1 305 ? -8.696 17.997 -16.388 1.00 90.62 305 LYS A C 1
ATOM 2410 O O . LYS A 1 305 ? -8.842 17.338 -17.422 1.00 90.62 305 LYS A O 1
ATOM 2415 N N . LEU A 1 306 ? -9.541 17.922 -15.351 1.00 87.94 306 LEU A N 1
ATOM 2416 C CA . LEU A 1 306 ? -10.814 17.182 -15.375 1.00 87.94 306 LEU A CA 1
ATOM 2417 C C . LEU A 1 306 ? -11.900 17.860 -16.216 1.00 87.94 306 LEU A C 1
ATOM 2419 O O . LEU A 1 306 ? -11.652 18.957 -16.759 1.00 87.94 306 LEU A O 1
#

Sequence (306 aa):
MEELREVTYQYTNVADPVESAARRQRVLNGEVQGLMESTAASIVEAEQAAQQAYLAARAAEAPLPLPHQQIARAERQGKMAMQQVGRQAATQLHLALQLSKLLEPPYIDSVEWSKWHVFWVDERVCSYEDPDSNYKLAMDGFLSKVGIPNENIYAIDKHYAADGDAENCAMLYEECLRKLVKQNILPLCTYGKYQYPQFDLQLLGMGPDGHMASLFPGHPQIHVIDKWVTYITDSPKPPRKRITFTLPVINSALYNLMAVCDDHTEQCPRSIAEIFKNNNLALPAANLTAQVEEMWYLDQAAASKL

Solvent-accessible surface area (backbone atoms only — not comparable to full-atom values): 16297 Å² total; per-residue (Å²): 113,67,67,59,51,50,53,51,47,60,69,28,65,48,94,51,68,68,59,20,49,52,41,47,50,49,52,52,53,32,58,77,66,41,46,61,61,53,49,53,50,51,49,52,51,49,44,50,50,52,47,50,49,50,55,48,41,48,67,69,52,70,75,73,76,70,60,77,72,52,49,67,60,47,67,77,46,93,56,87,72,77,74,86,54,53,50,33,41,22,47,36,66,76,52,30,56,62,51,40,64,47,71,35,88,70,43,49,82,71,53,71,37,71,42,37,30,38,43,57,43,32,42,43,30,41,37,65,86,37,91,78,16,40,64,34,48,29,38,78,47,35,56,76,80,50,70,48,51,70,92,33,52,54,73,63,48,65,66,37,14,54,71,51,35,23,62,63,21,18,52,53,41,38,52,51,53,53,50,34,36,76,70,65,56,35,52,72,35,75,48,80,93,46,74,34,61,31,36,56,35,36,42,40,44,56,48,50,72,22,20,28,74,71,27,45,55,95,44,72,58,60,60,43,72,92,52,59,38,40,55,41,73,73,44,97,50,86,71,31,29,21,25,18,51,12,52,59,31,58,36,32,9,36,27,31,39,38,46,37,76,48,93,74,79,60,40,39,16,50,35,48,25,37,29,76,75,63,62,38,66,71,24,43,50,52,68,67,42,32,62,74,43,63,43,79,48,63,39,74,55,24,47,68,52,107

Mean predicted aligned error: 12.29 Å

Radius of gyration: 22.46 Å; Cα contacts (8 Å, |Δi|>4): 507; chains: 1; bounding box: 67×57×55 Å

Nearest PDB structures (foldseek):
  3ico-assembly2_B  TM=8.419E-01  e=3.141E-19  Mycobacterium tuberculosis
  3oc6-assembly1_A  TM=8.504E-01  e=2.077E-18  Mycolicibacterium smegmatis MC2 155
  4tm7-assembly1_A  TM=8.491E-01  e=8.435E-18  Mycolicibacterium smegmatis MC2 155
  3tx2-assembly1_A  TM=8.279E-01  e=4.315E-18  Mycobacteroides abscessus ATCC 19977
  1y89-assembly1_B  TM=8.344E-01  e=6.300E-17  Vibrio cholerae O1 biovar El Tor str. N16961

InterPro domains:
  IPR005900 6-phosphogluconolactonase, DevB-type [TIGR01198] (102-306)
  IPR005900 6-phosphogluconolactonase, DevB-type [cd01400] (99-261)
  IPR006148 Glucosamine/galactosamine-6-phosphate isomerase [PF01182] (104-291)
  IPR037171 NagB/RpiA transferase-like [SSF100950] (99-306)
  IPR039104 6-phosphogluconolactonase [PTHR11054] (51-306)